Protein AF-A0A2P0QMH9-F1 (afdb_monomer_lite)

Structure (mmCIF, N/CA/C/O backbone):
data_AF-A0A2P0QMH9-F1
#
_entry.id   AF-A0A2P0QMH9-F1
#
loop_
_atom_site.group_PDB
_atom_site.id
_atom_site.type_symbol
_atom_site.label_atom_id
_atom_site.label_alt_id
_atom_site.label_comp_id
_atom_site.label_asym_id
_atom_site.label_entity_id
_atom_site.label_seq_id
_atom_site.pdbx_PDB_ins_code
_atom_site.Cartn_x
_atom_site.Cartn_y
_atom_site.Cartn_z
_atom_site.occupancy
_atom_site.B_iso_or_equiv
_atom_site.auth_seq_id
_atom_site.auth_comp_id
_atom_site.auth_asym_id
_atom_site.auth_atom_id
_atom_site.pdbx_PDB_model_num
ATOM 1 N N . THR A 1 1 ? -2.442 -21.130 4.385 1.00 97.50 1 THR A N 1
ATOM 2 C CA . THR A 1 1 ? -3.253 -19.951 4.052 1.00 97.50 1 THR A CA 1
ATOM 3 C C . THR A 1 1 ? -2.384 -18.935 3.351 1.00 97.50 1 THR A C 1
ATOM 5 O O . THR A 1 1 ? -1.278 -18.713 3.834 1.00 97.50 1 THR A O 1
ATOM 8 N N . ALA A 1 2 ? -2.848 -18.347 2.251 1.00 98.50 2 ALA A N 1
ATOM 9 C CA . ALA A 1 2 ? -2.191 -17.240 1.549 1.00 98.50 2 ALA A CA 1
ATOM 10 C C . ALA A 1 2 ? -3.234 -16.186 1.140 1.00 98.50 2 ALA A C 1
ATOM 12 O O . ALA A 1 2 ? -4.419 -16.495 1.088 1.00 98.50 2 ALA A O 1
ATOM 13 N N . MET A 1 3 ? -2.817 -14.942 0.894 1.00 98.75 3 MET A N 1
ATOM 14 C CA . MET A 1 3 ? -3.734 -13.866 0.501 1.00 98.75 3 MET A CA 1
ATOM 15 C C . MET A 1 3 ? -3.255 -13.214 -0.797 1.00 98.75 3 MET A C 1
ATOM 17 O O . MET A 1 3 ? -2.139 -12.700 -0.835 1.00 98.75 3 MET A O 1
ATOM 21 N N . GLU A 1 4 ? -4.112 -13.190 -1.816 1.00 98.69 4 GLU A N 1
ATOM 22 C CA . GLU A 1 4 ? -3.919 -12.413 -3.040 1.00 98.69 4 GLU A CA 1
ATOM 23 C C . GLU A 1 4 ? -4.000 -10.917 -2.706 1.00 98.69 4 GLU A C 1
ATOM 25 O O . GLU A 1 4 ? -5.004 -10.416 -2.181 1.00 98.69 4 GLU A O 1
ATOM 30 N N . ALA A 1 5 ? -2.906 -10.202 -2.957 1.00 98.44 5 ALA A N 1
ATOM 31 C CA . ALA A 1 5 ? -2.647 -8.899 -2.365 1.00 98.44 5 ALA A CA 1
ATOM 32 C C . ALA A 1 5 ? -3.192 -7.710 -3.171 1.00 98.44 5 ALA A C 1
ATOM 34 O O . ALA A 1 5 ? -3.180 -6.599 -2.628 1.00 98.44 5 ALA A O 1
ATOM 35 N N . ALA A 1 6 ? -3.633 -7.903 -4.420 1.00 98.56 6 ALA A N 1
ATOM 36 C CA . ALA A 1 6 ? -4.135 -6.847 -5.297 1.00 98.56 6 ALA A CA 1
ATOM 37 C C . ALA A 1 6 ? -5.122 -7.376 -6.358 1.00 98.56 6 ALA A C 1
ATOM 39 O O . ALA A 1 6 ? -4.789 -7.546 -7.526 1.00 98.56 6 ALA A O 1
ATOM 40 N N . MET A 1 7 ? -6.392 -7.531 -5.983 1.00 98.81 7 MET A N 1
ATOM 41 C CA . MET A 1 7 ? -7.465 -7.915 -6.905 1.00 98.81 7 MET A CA 1
ATOM 42 C C . MET A 1 7 ? -8.141 -6.678 -7.527 1.00 98.81 7 MET A C 1
ATOM 44 O O . MET A 1 7 ? -8.813 -5.921 -6.816 1.00 98.81 7 MET A O 1
ATOM 48 N N . PRO A 1 8 ? -8.076 -6.463 -8.853 1.00 98.69 8 PRO A N 1
ATOM 49 C CA . PRO A 1 8 ? -8.895 -5.449 -9.506 1.00 98.69 8 PRO A CA 1
ATOM 50 C C . PRO A 1 8 ? -10.379 -5.844 -9.406 1.00 98.69 8 PRO A C 1
ATOM 52 O O . PRO A 1 8 ? -10.740 -6.945 -9.833 1.00 98.69 8 PRO A O 1
ATOM 55 N N . PRO A 1 9 ? -11.283 -4.984 -8.895 1.00 98.56 9 PRO A N 1
ATOM 56 C CA . PRO A 1 9 ? -12.669 -5.381 -8.636 1.00 98.56 9 PRO A CA 1
ATOM 57 C C . PRO A 1 9 ? -13.413 -5.968 -9.847 1.00 98.56 9 PRO A C 1
ATOM 59 O O . PRO A 1 9 ? -14.133 -6.962 -9.713 1.00 98.56 9 PRO A O 1
ATOM 62 N N . LEU A 1 10 ? -13.203 -5.400 -11.041 1.00 98.56 10 LEU A N 1
ATOM 63 C CA . LEU A 1 10 ? -13.821 -5.874 -12.286 1.00 98.56 10 LEU A CA 1
ATOM 64 C C . LEU A 1 10 ? -13.319 -7.266 -12.710 1.00 98.56 10 LEU A C 1
ATOM 66 O O . LEU A 1 10 ? -14.085 -8.055 -13.265 1.00 98.56 10 LEU A O 1
ATOM 70 N N . PHE A 1 11 ? -12.059 -7.584 -12.404 1.00 98.44 11 PHE A N 1
ATOM 71 C CA . PHE A 1 11 ? -11.421 -8.867 -12.709 1.00 98.44 11 PHE A CA 1
ATOM 72 C C . PHE A 1 11 ? -11.516 -9.875 -11.557 1.00 98.44 11 PHE A C 1
ATOM 74 O O . PHE A 1 11 ? -10.899 -10.932 -11.617 1.00 98.44 11 PHE A O 1
ATOM 81 N N . SER A 1 12 ? -12.343 -9.614 -10.540 1.00 98.69 12 SER A N 1
ATOM 82 C CA . SER A 1 12 ? -12.517 -10.529 -9.402 1.00 98.69 12 SER A CA 1
ATOM 83 C C . SER A 1 12 ? -12.896 -11.956 -9.809 1.00 98.69 12 SER A C 1
ATOM 85 O O . SER A 1 12 ? -12.419 -12.904 -9.198 1.00 98.69 12 SER A O 1
ATOM 87 N N . ARG A 1 13 ? -13.696 -12.140 -10.869 1.00 98.69 13 ARG A N 1
ATOM 88 C CA . ARG A 1 13 ? -14.008 -13.484 -11.393 1.00 98.69 13 ARG A CA 1
ATOM 89 C C . ARG A 1 13 ? -12.755 -14.263 -11.791 1.00 98.69 13 ARG A C 1
ATOM 91 O O . ARG A 1 13 ? -12.674 -15.428 -11.442 1.00 98.69 13 ARG A O 1
ATOM 98 N N . HIS A 1 14 ? -11.806 -13.607 -12.457 1.00 98.88 14 HIS A N 1
ATOM 99 C CA . HIS A 1 14 ? -10.558 -14.234 -12.883 1.00 98.88 14 HIS A CA 1
ATOM 100 C C . HIS A 1 14 ? -9.736 -14.688 -11.670 1.00 98.88 14 HIS A C 1
ATOM 102 O O . HIS A 1 14 ? -9.335 -15.842 -11.603 1.00 98.88 14 HIS A O 1
ATOM 108 N N . VAL A 1 15 ? -9.599 -13.823 -10.658 1.00 98.69 15 VAL A N 1
ATOM 109 C CA . VAL A 1 15 ? -8.898 -14.168 -9.409 1.00 98.69 15 VAL A CA 1
ATOM 110 C C . VAL A 1 15 ? -9.536 -15.381 -8.723 1.00 98.69 15 VAL A C 1
ATOM 112 O O . VAL A 1 15 ? -8.832 -16.285 -8.292 1.00 98.69 15 VAL A O 1
ATOM 115 N N . HIS A 1 16 ? -10.870 -15.454 -8.659 1.00 98.81 16 HIS A N 1
ATOM 116 C CA . HIS A 1 16 ? -11.551 -16.618 -8.072 1.00 98.81 16 HIS A CA 1
ATOM 117 C C . HIS A 1 16 ? -11.463 -17.886 -8.932 1.00 98.81 16 HIS A C 1
ATOM 119 O O . HIS A 1 16 ? -11.527 -18.983 -8.382 1.00 98.81 16 HIS A O 1
ATOM 125 N N . GLU A 1 17 ? -11.337 -17.763 -10.255 1.00 98.81 17 GLU A N 1
ATOM 126 C CA . GLU A 1 17 ? -11.064 -18.902 -11.140 1.00 98.81 17 GLU A CA 1
ATOM 127 C C . GLU A 1 17 ? -9.657 -19.468 -10.891 1.00 98.81 17 GLU A C 1
ATOM 129 O O . GLU A 1 17 ? -9.529 -20.682 -10.763 1.00 98.81 17 GLU A O 1
ATOM 134 N N . GLU A 1 18 ? -8.638 -18.621 -10.707 1.00 98.81 18 GLU A N 1
ATOM 135 C CA . GLU A 1 18 ? -7.284 -19.074 -10.347 1.00 98.81 18 GLU A CA 1
ATOM 136 C C . GLU A 1 18 ? -7.206 -19.650 -8.922 1.00 98.81 18 GLU A C 1
ATOM 138 O O . GLU A 1 18 ? -6.617 -20.713 -8.725 1.00 98.81 18 GLU A O 1
ATOM 143 N N . ILE A 1 19 ? -7.863 -19.023 -7.934 1.00 98.31 19 ILE A N 1
ATOM 144 C CA . ILE A 1 19 ? -7.962 -19.560 -6.560 1.00 98.31 19 ILE A CA 1
ATOM 145 C C . ILE A 1 19 ? -8.622 -20.944 -6.570 1.00 98.31 19 ILE A C 1
ATOM 147 O O . ILE A 1 19 ? -8.195 -21.855 -5.868 1.00 98.31 19 ILE A O 1
ATOM 151 N N . ARG A 1 20 ? -9.665 -21.146 -7.386 1.00 98.25 20 ARG A N 1
ATOM 152 C CA . ARG A 1 20 ? -10.336 -22.452 -7.493 1.00 98.25 20 ARG A CA 1
ATOM 153 C C . ARG A 1 20 ? -9.376 -23.561 -7.937 1.00 98.25 20 ARG A C 1
ATOM 155 O O . ARG A 1 20 ? -9.527 -24.696 -7.480 1.00 98.25 20 ARG A O 1
ATOM 162 N N . ASP A 1 21 ? -8.442 -23.236 -8.825 1.00 98.62 21 ASP A N 1
ATOM 163 C CA . ASP A 1 21 ? -7.473 -24.178 -9.385 1.00 98.62 21 ASP A CA 1
ATOM 164 C C . ASP A 1 21 ? -6.139 -24.199 -8.608 1.00 98.62 21 ASP A C 1
ATOM 166 O O . ASP A 1 21 ? -5.229 -24.953 -8.962 1.00 98.62 21 ASP A O 1
ATOM 170 N N . THR A 1 22 ? -6.037 -23.447 -7.505 1.00 98.50 22 THR A N 1
ATOM 171 C CA . THR A 1 22 ? -4.887 -23.439 -6.592 1.00 98.50 22 THR A CA 1
ATOM 172 C C . THR A 1 22 ? -5.135 -24.415 -5.432 1.00 98.50 22 THR A C 1
ATOM 174 O O . THR A 1 22 ? -5.991 -24.196 -4.578 1.00 98.50 22 THR A O 1
ATOM 177 N N . PRO A 1 23 ? -4.447 -25.571 -5.388 1.00 98.06 23 PRO A N 1
ATOM 178 C CA . PRO A 1 23 ? -4.791 -26.622 -4.439 1.00 98.06 23 PRO A CA 1
ATOM 179 C C . PRO A 1 23 ? -4.245 -26.351 -3.025 1.00 98.06 23 PRO A C 1
ATOM 181 O O . PRO A 1 23 ? -3.274 -25.624 -2.828 1.00 98.06 23 PRO A O 1
ATOM 184 N N . ILE A 1 24 ? -4.789 -27.087 -2.046 1.00 98.56 24 ILE A N 1
ATOM 185 C CA . ILE A 1 24 ? -4.301 -27.248 -0.657 1.00 98.56 24 ILE A CA 1
ATOM 186 C C . ILE A 1 24 ? -4.545 -26.051 0.271 1.00 98.56 24 ILE A C 1
ATOM 188 O O . ILE A 1 24 ? -4.973 -26.262 1.406 1.00 98.56 24 ILE A O 1
ATOM 192 N N . ILE A 1 25 ? -4.210 -24.833 -0.140 1.00 98.56 25 ILE A N 1
ATOM 193 C CA . ILE A 1 25 ? -4.192 -23.677 0.762 1.00 98.56 25 ILE A CA 1
ATOM 194 C C . ILE A 1 25 ? -5.566 -23.009 0.891 1.00 98.56 25 ILE A C 1
ATOM 196 O O . ILE A 1 25 ? -6.308 -22.896 -0.071 1.00 98.56 25 ILE A O 1
ATOM 200 N N . ASP A 1 26 ? -5.889 -22.514 2.090 1.00 98.56 26 ASP A N 1
ATOM 201 C CA . ASP A 1 26 ? -6.971 -21.534 2.240 1.00 98.56 26 ASP A CA 1
ATOM 202 C C . ASP A 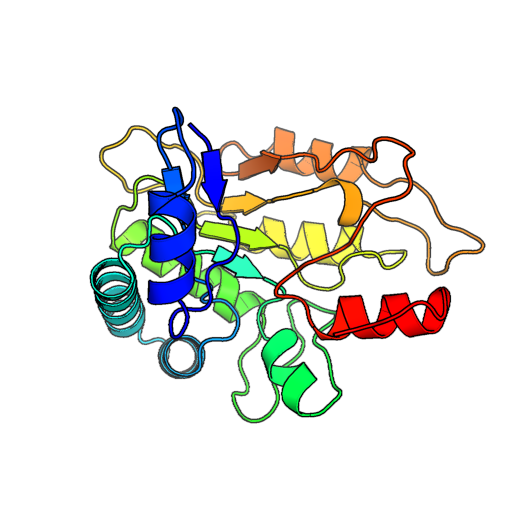1 26 ? -6.525 -20.179 1.679 1.00 98.56 26 ASP A C 1
ATOM 204 O O . ASP A 1 26 ? -5.414 -19.722 1.975 1.00 98.56 26 ASP A O 1
ATOM 208 N N . GLU A 1 27 ? -7.400 -19.511 0.934 1.00 98.06 27 GLU A N 1
ATOM 209 C CA . GLU A 1 27 ? -7.074 -18.280 0.215 1.00 98.06 27 GLU A CA 1
ATOM 210 C C . GLU A 1 27 ? -8.114 -17.177 0.419 1.00 98.06 27 GLU A C 1
ATOM 212 O O . GLU A 1 27 ? -9.280 -17.416 0.741 1.00 98.06 27 GLU A O 1
ATOM 217 N N . GLY A 1 28 ? -7.686 -15.936 0.210 1.00 97.94 28 GLY A N 1
ATOM 218 C CA . GLY A 1 28 ? -8.563 -14.777 0.096 1.00 97.94 28 GLY A CA 1
ATOM 219 C C . GLY A 1 28 ? -7.902 -13.695 -0.747 1.00 97.94 28 GLY A C 1
ATOM 220 O O . GLY A 1 28 ? -6.702 -13.748 -0.981 1.00 97.94 28 GLY A O 1
ATOM 221 N N . ALA A 1 29 ? -8.670 -12.704 -1.195 1.00 98.75 29 ALA A N 1
ATOM 222 C CA . ALA A 1 29 ? -8.171 -11.661 -2.088 1.00 98.75 29 ALA A CA 1
ATOM 223 C C . ALA A 1 29 ? -8.487 -10.259 -1.561 1.00 98.75 29 ALA A C 1
ATOM 225 O O . ALA A 1 29 ? -9.537 -10.036 -0.945 1.00 98.75 29 ALA A O 1
ATOM 226 N N . PHE A 1 30 ? -7.597 -9.299 -1.809 1.00 98.88 30 PHE A N 1
ATOM 227 C CA . PHE A 1 30 ? -7.767 -7.908 -1.394 1.00 98.88 30 PHE A CA 1
ATOM 228 C C . PHE A 1 30 ? -8.140 -7.018 -2.584 1.00 98.88 30 PHE A C 1
ATOM 230 O O . PHE A 1 30 ? -7.272 -6.702 -3.401 1.00 98.88 30 PHE A O 1
ATOM 237 N N . PRO A 1 31 ? -9.407 -6.574 -2.705 1.00 98.88 31 PRO A N 1
ATOM 238 C CA . PRO A 1 31 ? -9.772 -5.590 -3.709 1.00 98.88 31 PRO A CA 1
ATOM 239 C C . PRO A 1 31 ? -9.006 -4.281 -3.511 1.00 98.88 31 PRO A C 1
ATOM 241 O O . PRO A 1 31 ? -8.827 -3.827 -2.377 1.00 98.88 31 PRO A O 1
ATOM 244 N N . VAL A 1 32 ? -8.595 -3.656 -4.612 1.00 98.81 32 VAL A N 1
ATOM 245 C CA . VAL A 1 32 ? -7.908 -2.356 -4.586 1.00 98.81 32 VAL A CA 1
ATOM 246 C C . VAL A 1 32 ? -8.900 -1.184 -4.555 1.00 98.81 32 VAL A C 1
ATOM 248 O O . VAL A 1 32 ? -9.838 -1.122 -5.350 1.00 98.81 32 VAL A O 1
ATOM 251 N N . PHE A 1 33 ? -8.680 -0.237 -3.637 1.00 98.88 33 PHE A N 1
ATOM 252 C CA . PHE A 1 33 ? -9.546 0.929 -3.393 1.00 98.88 33 PHE A CA 1
ATOM 253 C C . PHE A 1 33 ? -8.846 2.281 -3.584 1.00 98.88 33 PHE A C 1
ATOM 255 O O . PHE A 1 33 ? -9.524 3.278 -3.810 1.00 98.88 33 PHE A O 1
ATOM 262 N N . GLY A 1 34 ? -7.510 2.328 -3.517 1.00 98.44 34 GLY A N 1
ATOM 263 C CA . GLY A 1 34 ? -6.730 3.578 -3.458 1.00 98.44 34 GLY A CA 1
ATOM 264 C C . GLY A 1 34 ? -6.845 4.516 -4.665 1.00 98.44 34 GLY A C 1
ATOM 265 O O . GLY A 1 34 ? -6.473 5.678 -4.562 1.00 98.44 34 GLY A O 1
ATOM 266 N N . ASN A 1 35 ? -7.367 4.019 -5.787 1.00 98.81 35 ASN A N 1
ATOM 267 C CA . ASN A 1 35 ? -7.583 4.771 -7.027 1.00 98.81 35 ASN A CA 1
ATOM 268 C C . ASN A 1 35 ? -9.016 4.575 -7.555 1.00 98.81 35 ASN A C 1
ATOM 270 O O . ASN A 1 35 ? -9.297 4.738 -8.737 1.00 98.81 35 ASN A O 1
ATOM 274 N N . ASN A 1 36 ? -9.944 4.149 -6.692 1.00 98.81 36 ASN A N 1
ATOM 275 C CA . ASN A 1 36 ? -11.325 3.925 -7.093 1.00 98.81 36 ASN A CA 1
ATOM 276 C C . ASN A 1 36 ? -12.091 5.256 -7.171 1.00 98.81 36 ASN A C 1
ATOM 278 O O . ASN A 1 36 ? -12.123 6.009 -6.201 1.00 98.81 36 ASN A O 1
ATOM 282 N N . TRP A 1 37 ? -12.755 5.511 -8.300 1.00 98.81 37 TRP A N 1
ATOM 283 C CA . TRP A 1 37 ? -13.448 6.779 -8.553 1.00 98.81 37 TRP A CA 1
ATOM 284 C C . TRP A 1 37 ? -14.537 7.094 -7.521 1.00 98.81 37 TRP A C 1
ATOM 286 O O . TRP A 1 37 ? -14.570 8.205 -7.002 1.00 98.81 37 TRP A O 1
ATOM 296 N N . PHE A 1 38 ? -15.369 6.113 -7.147 1.00 98.81 38 PHE A N 1
ATOM 297 C CA . PHE A 1 38 ? -16.416 6.316 -6.137 1.00 98.81 38 PHE A CA 1
ATOM 298 C C . PHE A 1 38 ? -15.821 6.672 -4.773 1.00 98.81 38 PHE A C 1
ATOM 300 O O . PHE A 1 38 ? -16.312 7.571 -4.098 1.00 98.81 38 PHE A O 1
ATOM 307 N N . VAL A 1 39 ? -14.740 5.993 -4.375 1.00 98.81 39 VAL A N 1
ATOM 308 C CA . VAL A 1 39 ? -14.023 6.303 -3.129 1.00 98.81 39 VAL A CA 1
ATOM 309 C C . VAL A 1 39 ? -13.487 7.732 -3.158 1.00 98.81 39 VAL A C 1
ATOM 311 O O . VAL A 1 39 ? -13.717 8.474 -2.209 1.00 98.81 39 VAL A O 1
ATOM 314 N N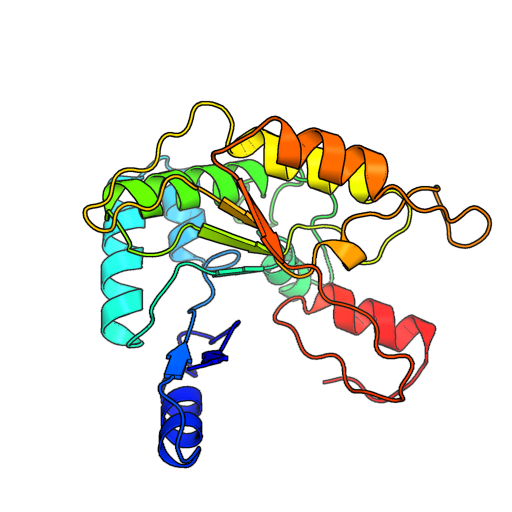 . MET A 1 40 ? -12.799 8.131 -4.231 1.00 98.81 40 MET A N 1
ATOM 315 C CA . MET A 1 40 ? -12.224 9.476 -4.336 1.00 98.81 40 MET A CA 1
ATOM 316 C C . MET A 1 40 ? -13.302 10.565 -4.297 1.00 98.81 40 MET A C 1
ATOM 318 O O . MET A 1 40 ? -13.150 11.534 -3.555 1.00 98.81 40 MET A O 1
ATOM 322 N N . GLU A 1 41 ? -14.414 10.393 -5.017 1.00 98.75 41 GLU A N 1
ATOM 323 C CA . GLU A 1 41 ? -15.521 11.358 -5.002 1.00 98.75 41 GLU A CA 1
ATOM 324 C C . GLU A 1 41 ? -16.198 11.459 -3.627 1.00 98.75 41 GLU A C 1
ATOM 326 O O . GLU A 1 41 ? -16.383 12.565 -3.112 1.00 98.75 41 GLU A O 1
ATOM 331 N N . TYR A 1 42 ? -16.528 10.328 -2.991 1.00 98.81 42 TYR A N 1
ATOM 332 C CA . TYR A 1 42 ? -17.152 10.344 -1.666 1.00 98.81 42 TYR A CA 1
ATOM 333 C C . TYR A 1 42 ? -16.233 10.950 -0.604 1.00 98.81 42 TYR A C 1
ATOM 335 O O . TYR A 1 42 ? -16.679 11.768 0.204 1.00 98.81 42 TYR A O 1
ATOM 343 N N . LEU A 1 43 ? -14.943 10.604 -0.615 1.00 98.75 43 LEU A N 1
ATOM 344 C CA . LEU A 1 43 ? -13.987 11.142 0.350 1.00 98.75 43 LEU A CA 1
ATOM 345 C C . LEU A 1 43 ? -13.747 12.641 0.157 1.00 98.75 43 LEU A C 1
ATOM 347 O O . LEU A 1 43 ? -13.703 13.367 1.153 1.00 98.75 43 LEU A O 1
ATOM 351 N N . LYS A 1 44 ? -13.694 13.130 -1.088 1.00 98.31 44 LYS A N 1
ATOM 352 C CA . LYS A 1 44 ? -13.584 14.568 -1.382 1.00 98.31 44 LYS A CA 1
ATOM 353 C C . LYS A 1 44 ? -14.746 15.351 -0.770 1.00 98.31 44 LYS A C 1
ATOM 355 O O . LYS A 1 44 ? -14.553 16.408 -0.170 1.00 98.31 44 LYS A O 1
ATOM 360 N N . ASN A 1 45 ? -15.952 14.794 -0.864 1.00 98.31 45 ASN A N 1
ATOM 361 C CA . ASN A 1 45 ? -17.169 15.382 -0.306 1.00 98.31 45 ASN A CA 1
ATOM 362 C C . ASN A 1 45 ? -17.344 15.119 1.203 1.00 98.31 45 ASN A C 1
ATOM 364 O O . ASN A 1 45 ? -18.344 15.534 1.786 1.00 98.31 45 ASN A O 1
ATOM 368 N N . ARG A 1 46 ? -16.362 14.479 1.859 1.00 97.88 46 ARG A N 1
ATOM 369 C CA . ARG A 1 46 ? -16.381 14.100 3.286 1.00 97.88 46 ARG A CA 1
ATOM 370 C C . ARG A 1 46 ? -17.531 13.154 3.650 1.00 97.88 46 ARG A C 1
ATOM 372 O O . ARG A 1 46 ? -18.018 13.149 4.780 1.00 97.88 46 ARG A O 1
ATOM 379 N N . GLU A 1 47 ? -17.948 12.319 2.704 1.00 98.44 47 GLU A N 1
ATOM 380 C CA . GLU A 1 47 ? -19.054 11.374 2.848 1.00 98.44 47 GLU A CA 1
ATOM 381 C C . GLU A 1 47 ? -18.552 10.004 3.326 1.00 98.44 47 GLU A C 1
ATOM 383 O O . GLU A 1 47 ? -18.532 9.008 2.593 1.00 98.44 47 GLU A O 1
ATOM 388 N N . ILE A 1 48 ? -18.118 9.941 4.588 1.00 98.44 48 ILE A N 1
ATOM 389 C CA . ILE A 1 48 ? -17.495 8.728 5.132 1.00 98.44 48 ILE A CA 1
ATOM 390 C C . ILE A 1 48 ? -18.452 7.529 5.197 1.00 98.44 48 ILE A C 1
ATOM 392 O O . ILE A 1 48 ? -18.048 6.397 4.935 1.00 98.44 48 ILE A O 1
ATOM 396 N N . GLU A 1 49 ? -19.736 7.762 5.482 1.00 98.50 49 GLU A N 1
ATOM 397 C CA . GLU A 1 49 ? -20.744 6.696 5.533 1.00 98.50 49 GLU A CA 1
ATOM 398 C C . GLU A 1 49 ? -21.014 6.108 4.143 1.00 98.50 49 GLU A C 1
ATOM 400 O O . GLU A 1 49 ? -21.100 4.887 4.002 1.00 98.50 49 GLU A O 1
ATOM 405 N N . ASN A 1 50 ? -21.052 6.951 3.104 1.00 98.75 50 ASN A N 1
ATOM 406 C CA . ASN A 1 50 ? -21.183 6.503 1.714 1.00 98.75 50 ASN A CA 1
ATOM 407 C C . ASN A 1 50 ? -19.940 5.728 1.269 1.00 98.75 50 ASN A C 1
ATOM 409 O O . ASN A 1 50 ? -20.060 4.670 0.650 1.00 98.75 50 ASN A O 1
ATOM 413 N N . THR A 1 51 ? -18.750 6.189 1.666 1.00 98.88 51 THR A N 1
ATOM 414 C CA . THR A 1 51 ? -17.492 5.470 1.421 1.00 98.88 51 THR A CA 1
ATOM 415 C C . THR A 1 51 ? -17.514 4.083 2.068 1.00 98.88 51 THR A C 1
ATOM 417 O O . THR A 1 51 ? -17.208 3.086 1.410 1.00 98.88 51 THR A O 1
ATOM 420 N N . ALA A 1 52 ? -17.925 3.985 3.336 1.00 98.88 52 ALA A N 1
ATOM 421 C CA . ALA A 1 52 ? -18.042 2.716 4.051 1.00 98.88 52 ALA A CA 1
ATOM 422 C C . ALA A 1 52 ? -19.097 1.793 3.414 1.00 98.88 52 ALA A C 1
ATOM 424 O O . ALA A 1 52 ? -18.832 0.608 3.203 1.00 98.88 52 ALA A O 1
ATOM 425 N N . ALA A 1 53 ? -20.265 2.323 3.044 1.00 98.88 53 ALA A N 1
ATOM 426 C CA . ALA A 1 53 ? -21.312 1.562 2.366 1.00 98.88 53 ALA A CA 1
ATOM 427 C C . ALA A 1 53 ? -20.834 1.005 1.014 1.00 98.88 53 ALA A C 1
ATOM 429 O O . ALA A 1 53 ? -21.039 -0.179 0.725 1.00 98.88 53 ALA A O 1
ATOM 430 N N . TYR A 1 54 ? -20.137 1.822 0.219 1.00 98.94 54 TYR A N 1
ATOM 431 C CA . TYR A 1 54 ? -19.535 1.397 -1.042 1.00 98.94 54 TYR A CA 1
ATOM 432 C C . TYR A 1 54 ? -18.471 0.312 -0.828 1.00 98.94 54 TYR A C 1
ATOM 434 O O . TYR A 1 54 ? -18.508 -0.721 -1.497 1.00 98.94 54 TYR A O 1
ATOM 442 N N . CYS A 1 55 ? -17.574 0.484 0.151 1.00 98.88 55 CYS A N 1
ATOM 443 C CA . CYS A 1 55 ? -16.570 -0.526 0.491 1.00 98.88 55 CYS A CA 1
ATOM 444 C C . CYS A 1 55 ? -17.217 -1.859 0.894 1.00 98.88 55 CYS A C 1
ATOM 446 O O . CYS A 1 55 ? -16.818 -2.914 0.402 1.00 98.88 55 CYS A O 1
ATOM 448 N N . ALA A 1 56 ? -18.260 -1.825 1.729 1.00 98.88 56 ALA A N 1
ATOM 449 C CA . ALA A 1 56 ? -18.995 -3.020 2.140 1.00 98.88 56 ALA A CA 1
ATOM 450 C C . ALA A 1 56 ? -19.665 -3.735 0.956 1.00 98.88 56 ALA A C 1
ATOM 452 O O . ALA A 1 56 ? -19.625 -4.969 0.867 1.00 98.88 56 ALA A O 1
ATOM 453 N N . TRP A 1 57 ? -20.268 -2.976 0.037 1.00 98.94 57 TRP A N 1
ATOM 454 C CA . TRP A 1 57 ? -20.831 -3.528 -1.192 1.00 98.94 57 TRP A CA 1
ATOM 455 C C . TRP A 1 57 ? -19.747 -4.155 -2.069 1.00 98.94 57 TRP A C 1
ATOM 457 O O . TRP A 1 57 ? -19.907 -5.305 -2.482 1.00 98.94 57 TRP A O 1
ATOM 467 N N . LEU A 1 58 ? -18.633 -3.456 -2.307 1.00 98.88 58 LEU A N 1
ATOM 468 C CA . LEU A 1 58 ? -17.580 -3.929 -3.203 1.00 98.88 58 LEU A CA 1
ATOM 469 C C . LEU A 1 58 ? -16.897 -5.186 -2.658 1.00 98.88 58 LEU A C 1
ATOM 471 O O . LEU A 1 58 ? -16.709 -6.144 -3.407 1.00 98.88 58 LEU A O 1
ATOM 475 N N . LEU A 1 59 ? -16.611 -5.235 -1.352 1.00 98.94 59 LEU A N 1
ATOM 476 C CA . LEU A 1 59 ? -16.101 -6.435 -0.678 1.00 98.94 59 LEU A CA 1
ATOM 477 C C . LEU A 1 59 ? -17.055 -7.622 -0.877 1.00 98.94 59 LEU A C 1
ATOM 479 O O . LEU A 1 59 ? -16.635 -8.701 -1.288 1.00 98.94 59 LEU A O 1
ATOM 483 N N . ARG A 1 60 ? -18.366 -7.426 -0.679 1.00 98.88 60 ARG A N 1
ATOM 484 C CA . ARG A 1 60 ? -19.370 -8.485 -0.887 1.00 98.88 60 ARG A CA 1
ATOM 485 C C . ARG A 1 60 ? -19.478 -8.917 -2.350 1.00 98.88 60 ARG A C 1
ATOM 487 O O . ARG A 1 60 ? -19.595 -10.118 -2.626 1.00 98.88 60 ARG A O 1
ATOM 494 N N . ALA A 1 61 ? -19.496 -7.960 -3.274 1.00 98.81 61 ALA A N 1
ATOM 495 C CA . ALA A 1 61 ? -19.657 -8.200 -4.703 1.00 98.81 61 ALA A CA 1
ATOM 496 C C . ALA A 1 61 ? -18.475 -9.006 -5.254 1.00 98.81 61 ALA A C 1
ATOM 498 O O . ALA A 1 61 ? -18.681 -10.035 -5.894 1.00 98.81 61 ALA A O 1
ATOM 499 N N . THR A 1 62 ? -17.258 -8.598 -4.896 1.00 98.81 62 THR A N 1
ATOM 500 C CA . THR A 1 62 ? -15.999 -9.215 -5.338 1.00 98.81 62 THR A CA 1
ATOM 501 C C . THR A 1 62 ? -15.555 -10.409 -4.491 1.00 98.81 62 THR A C 1
ATOM 503 O O . THR A 1 62 ? -14.571 -11.051 -4.835 1.00 98.81 62 THR A O 1
ATOM 506 N N . LYS A 1 63 ? -16.256 -10.713 -3.386 1.00 98.75 63 LYS A N 1
ATOM 507 C CA . LYS A 1 63 ? -15.825 -11.684 -2.356 1.00 98.75 63 LYS A CA 1
ATOM 508 C C . LYS A 1 63 ? -14.424 -11.373 -1.807 1.00 98.75 63 LYS A C 1
ATOM 510 O O . LYS A 1 63 ? -13.638 -12.274 -1.538 1.00 98.75 63 LYS A O 1
ATOM 515 N N . GLY A 1 64 ? -14.126 -10.086 -1.659 1.00 98.69 64 GLY A N 1
ATOM 516 C CA . GLY A 1 64 ? -12.875 -9.587 -1.107 1.00 98.69 64 GLY A CA 1
ATOM 517 C C . GLY A 1 64 ? -12.825 -9.616 0.420 1.00 98.69 64 GLY A C 1
ATOM 518 O O . GLY A 1 64 ? -13.860 -9.631 1.090 1.00 98.69 64 GLY A O 1
ATOM 519 N N . PHE A 1 65 ? -11.608 -9.581 0.964 1.00 98.69 65 PHE A N 1
ATOM 520 C CA . PHE A 1 65 ? -11.351 -9.716 2.400 1.00 98.69 65 PHE A CA 1
ATOM 521 C C . PHE A 1 65 ? -10.935 -8.411 3.099 1.00 98.69 65 PHE A C 1
ATOM 523 O O . PHE A 1 65 ? -11.334 -8.178 4.239 1.00 98.69 65 PHE A O 1
ATOM 530 N N . ALA A 1 66 ? -10.148 -7.555 2.439 1.00 98.62 66 ALA A N 1
ATOM 531 C CA . ALA A 1 66 ? -9.586 -6.339 3.035 1.00 98.62 66 ALA A CA 1
ATOM 532 C C . ALA A 1 66 ? -9.585 -5.149 2.067 1.00 98.62 66 ALA A C 1
ATOM 534 O O . ALA A 1 66 ? -9.691 -5.323 0.855 1.00 98.62 66 ALA A O 1
ATOM 535 N N . ILE A 1 67 ? -9.426 -3.941 2.612 1.00 98.88 67 ILE A N 1
ATOM 536 C CA . ILE A 1 67 ? -9.237 -2.712 1.836 1.00 98.88 67 ILE A CA 1
ATOM 537 C C . ILE A 1 67 ? -7.746 -2.573 1.499 1.00 98.88 67 ILE A C 1
ATOM 539 O O . ILE A 1 67 ? -6.951 -2.198 2.366 1.00 98.88 67 ILE A O 1
ATOM 543 N N . LYS A 1 68 ? -7.363 -2.879 0.250 1.00 98.94 68 LYS A N 1
ATOM 544 C CA . LYS A 1 68 ? -6.003 -2.644 -0.262 1.00 98.94 68 LYS A CA 1
ATOM 545 C C . LYS A 1 68 ? -5.893 -1.262 -0.895 1.00 98.94 68 LYS A C 1
ATOM 547 O O . LYS A 1 68 ? -6.736 -0.852 -1.693 1.00 98.94 68 LYS A O 1
ATOM 552 N N . VAL A 1 69 ? -4.813 -0.563 -0.581 1.00 98.94 69 VAL A N 1
ATOM 553 C CA . VAL A 1 69 ? -4.493 0.767 -1.095 1.00 98.94 69 VAL A CA 1
ATOM 554 C C . VAL A 1 69 ? -3.099 0.699 -1.703 1.00 98.94 69 VAL A C 1
ATOM 556 O O . VAL A 1 69 ? -2.143 0.406 -0.997 1.00 98.94 69 VAL A O 1
ATOM 559 N N . VAL A 1 70 ? -2.993 0.916 -3.013 1.00 98.94 70 VAL A N 1
ATOM 560 C CA . VAL A 1 70 ? -1.725 0.913 -3.758 1.00 98.94 70 VAL A CA 1
ATOM 561 C C . VAL A 1 70 ? -1.575 2.260 -4.429 1.00 98.94 70 VAL A C 1
ATOM 563 O O . VAL A 1 70 ? -2.513 2.659 -5.115 1.00 98.94 70 VAL A O 1
ATOM 566 N N . ASN A 1 71 ? -0.447 2.937 -4.182 1.00 98.88 71 ASN A N 1
ATOM 567 C CA . ASN A 1 71 ? -0.112 4.258 -4.722 1.00 98.88 71 ASN A CA 1
ATOM 568 C C . ASN A 1 71 ? -1.356 5.173 -4.788 1.00 98.88 71 ASN A C 1
ATOM 570 O O . ASN A 1 71 ? -1.855 5.454 -5.884 1.00 98.88 71 ASN A O 1
ATOM 574 N N . PRO A 1 72 ? -1.956 5.523 -3.628 1.00 98.88 72 PRO A N 1
ATOM 575 C CA . PRO A 1 72 ? -3.256 6.187 -3.588 1.00 98.88 72 PRO A CA 1
ATOM 576 C C . PRO A 1 72 ? -3.223 7.464 -4.423 1.00 98.88 72 PRO A C 1
ATOM 578 O O . PRO A 1 72 ? -2.330 8.288 -4.247 1.00 98.88 72 PRO A O 1
ATOM 581 N N . GLY A 1 73 ? -4.156 7.590 -5.363 1.00 98.75 73 GLY A N 1
ATOM 582 C CA . GLY A 1 73 ? -4.206 8.681 -6.335 1.00 98.75 73 GLY A CA 1
ATOM 583 C C . GLY A 1 73 ? -3.188 8.623 -7.485 1.00 98.75 73 GLY A C 1
ATOM 584 O O . GLY A 1 73 ? -3.480 9.086 -8.587 1.00 98.75 73 GLY A O 1
ATOM 585 N N . GLY A 1 74 ? -2.009 8.036 -7.267 1.00 98.69 74 GLY A N 1
ATOM 586 C CA . GLY A 1 74 ? -0.935 7.995 -8.259 1.00 98.69 74 GLY A CA 1
ATOM 587 C C . GLY A 1 74 ? -1.233 7.079 -9.448 1.00 98.69 74 GLY A C 1
ATOM 588 O O . GLY A 1 74 ? -0.934 7.446 -10.583 1.00 98.69 74 GLY A O 1
ATOM 589 N N . THR A 1 75 ? -1.893 5.936 -9.232 1.00 98.56 75 THR A N 1
ATOM 590 C CA . THR A 1 75 ? -2.302 5.059 -10.347 1.00 98.56 75 THR A CA 1
ATOM 591 C C . THR A 1 75 ? -3.430 5.682 -11.178 1.00 98.56 75 THR A C 1
ATOM 593 O O . THR A 1 75 ? -3.472 5.473 -12.386 1.00 98.56 75 THR A O 1
ATOM 596 N N . GLU A 1 76 ? -4.326 6.476 -10.583 1.00 98.62 76 GLU A N 1
ATOM 597 C CA . GLU A 1 76 ? -5.297 7.256 -11.367 1.00 98.62 76 GLU A CA 1
ATOM 598 C C . GLU A 1 76 ? -4.590 8.342 -12.187 1.00 98.62 76 GLU A C 1
ATOM 600 O O . GLU A 1 76 ? -4.846 8.486 -13.381 1.00 98.62 76 GLU A O 1
ATOM 605 N N . ALA A 1 77 ? -3.648 9.074 -11.582 1.00 98.62 77 ALA A N 1
ATOM 606 C CA . ALA A 1 77 ? -2.840 10.058 -12.302 1.00 98.62 77 ALA A CA 1
ATOM 607 C C . ALA A 1 77 ? -2.085 9.423 -13.491 1.00 98.62 77 ALA A C 1
ATOM 609 O O . ALA A 1 77 ? -1.937 10.047 -14.547 1.00 98.62 77 ALA A O 1
ATOM 610 N N . TRP A 1 78 ? -1.676 8.160 -13.357 1.00 98.56 78 TRP A N 1
ATOM 611 C CA . TRP A 1 78 ? -0.994 7.405 -14.405 1.00 98.56 78 TRP A CA 1
ATOM 612 C C . TRP A 1 78 ? -1.836 7.156 -15.659 1.00 98.56 78 TRP A C 1
ATOM 614 O O . TRP A 1 78 ? -1.269 7.067 -16.748 1.00 98.56 78 TRP A O 1
ATOM 624 N N . ALA A 1 79 ? -3.171 7.166 -15.569 1.00 96.31 79 ALA A N 1
ATOM 625 C CA . ALA A 1 79 ? -4.034 7.125 -16.757 1.00 96.31 79 ALA A CA 1
ATOM 626 C C . ALA A 1 79 ? -3.752 8.284 -17.740 1.00 96.31 79 ALA A C 1
ATOM 628 O O . ALA A 1 79 ? -4.094 8.203 -18.920 1.00 96.31 79 ALA A O 1
ATOM 629 N N . TRP A 1 80 ? -3.084 9.338 -17.260 1.00 97.56 80 TRP A N 1
ATOM 630 C CA . TRP A 1 80 ? -2.669 10.520 -18.013 1.00 97.56 80 TRP A CA 1
ATOM 631 C C . TRP A 1 80 ? -1.143 10.679 -18.102 1.00 97.56 80 TRP A C 1
ATOM 633 O O . TRP A 1 80 ? -0.658 11.756 -18.445 1.00 97.56 80 TRP A O 1
ATOM 643 N N . GLY A 1 81 ? -0.375 9.633 -17.778 1.00 96.44 81 GLY A N 1
ATOM 644 C CA . GLY A 1 81 ? 1.091 9.665 -17.768 1.00 96.44 81 GLY A CA 1
ATOM 645 C C . GLY A 1 81 ? 1.702 10.455 -16.603 1.00 96.44 81 GLY A C 1
ATOM 646 O O . GLY A 1 81 ? 2.858 10.865 -16.686 1.00 96.44 81 GLY A O 1
ATOM 647 N N . LEU A 1 82 ? 0.935 10.708 -15.536 1.00 97.56 82 LEU A N 1
ATOM 648 C CA . LEU A 1 82 ? 1.363 11.446 -14.341 1.00 97.56 82 LEU A CA 1
ATOM 649 C C . LEU A 1 82 ? 1.526 10.508 -13.131 1.00 97.56 82 LEU A C 1
ATOM 651 O O . LEU A 1 82 ? 1.290 9.307 -13.221 1.00 97.56 82 LEU A O 1
ATOM 655 N N . ASN A 1 83 ? 1.940 11.052 -11.984 1.00 98.19 83 ASN A N 1
ATOM 656 C CA . ASN A 1 83 ? 2.012 10.324 -10.715 1.00 98.19 83 ASN A CA 1
ATOM 657 C C . ASN A 1 83 ? 1.840 11.289 -9.524 1.00 98.19 83 ASN A C 1
ATOM 659 O O . ASN A 1 83 ? 2.053 12.492 -9.671 1.00 98.19 83 ASN A O 1
ATOM 663 N N . CYS A 1 84 ? 1.512 10.749 -8.349 1.00 98.19 84 CYS A N 1
ATOM 664 C CA . CYS A 1 84 ? 1.534 11.446 -7.060 1.00 98.19 84 CYS A CA 1
ATOM 665 C C . CYS A 1 84 ? 2.731 10.920 -6.252 1.00 98.19 84 CYS A C 1
ATOM 667 O O . CYS A 1 84 ? 2.741 9.760 -5.839 1.00 98.19 84 CYS A O 1
ATOM 669 N N . LEU A 1 85 ? 3.759 11.745 -6.047 1.00 96.81 85 LEU A N 1
ATOM 670 C CA . LEU A 1 85 ? 5.004 11.370 -5.355 1.00 96.81 85 LEU A CA 1
ATOM 671 C C . LEU A 1 85 ? 5.004 11.781 -3.873 1.00 96.81 85 LEU A C 1
ATOM 673 O O . LEU A 1 85 ? 5.791 11.274 -3.072 1.00 96.81 85 LEU A O 1
ATOM 677 N N . SER A 1 86 ? 4.109 12.685 -3.491 1.00 97.88 86 SER A N 1
ATOM 678 C CA . SER A 1 86 ? 3.882 13.119 -2.118 1.00 97.88 86 SER A CA 1
ATOM 679 C C . SER A 1 86 ? 2.465 12.789 -1.674 1.00 97.88 86 SER A C 1
ATOM 681 O O . SER A 1 86 ? 1.536 12.754 -2.479 1.00 97.88 86 SER A O 1
ATOM 683 N N . VAL A 1 87 ? 2.272 12.643 -0.361 1.00 98.50 87 VAL A N 1
ATOM 684 C CA . VAL A 1 87 ? 0.940 12.450 0.230 1.00 98.50 87 VAL A CA 1
ATOM 685 C C . VAL A 1 87 ? 0.006 13.651 0.026 1.00 98.50 87 VAL A C 1
ATOM 687 O O . VAL A 1 87 ? -1.193 13.531 0.254 1.00 98.50 87 VAL A O 1
ATOM 690 N N . ASN A 1 88 ? 0.546 14.798 -0.398 1.00 98.56 88 ASN A N 1
ATOM 691 C CA . ASN A 1 88 ? -0.188 16.049 -0.603 1.00 98.56 88 ASN A CA 1
ATOM 692 C C . ASN A 1 88 ? -0.410 16.400 -2.084 1.00 98.56 88 ASN A C 1
ATOM 694 O O . ASN A 1 88 ? -0.997 17.444 -2.365 1.00 98.56 88 ASN A O 1
ATOM 698 N N . ASP A 1 89 ? 0.070 15.583 -3.024 1.00 98.25 89 ASP A N 1
ATOM 699 C CA . ASP A 1 89 ? -0.106 15.873 -4.449 1.00 98.25 89 ASP A CA 1
ATOM 700 C C . ASP A 1 89 ? -1.581 15.687 -4.837 1.00 98.25 89 ASP A C 1
ATOM 702 O O . ASP A 1 89 ? -2.155 14.640 -4.535 1.00 98.25 89 ASP A O 1
ATOM 706 N N . PRO A 1 90 ? -2.228 16.661 -5.496 1.00 97.31 90 PRO A N 1
ATOM 707 C CA . PRO A 1 90 ? -3.621 16.514 -5.891 1.00 97.31 90 PRO A CA 1
ATOM 708 C C . PRO A 1 90 ? -3.747 15.507 -7.036 1.00 97.31 90 PRO A C 1
ATOM 710 O O . PRO A 1 90 ? -3.034 15.589 -8.040 1.00 97.31 90 PRO A O 1
ATOM 713 N N . VAL A 1 91 ? -4.702 14.588 -6.918 1.00 98.44 91 VAL A N 1
ATOM 714 C CA . VAL A 1 91 ? -5.062 13.689 -8.018 1.00 98.44 91 VAL A CA 1
ATOM 715 C C . VAL A 1 91 ? -5.729 14.507 -9.133 1.00 98.44 91 VAL A C 1
ATOM 717 O O . VAL A 1 91 ? -6.691 15.229 -8.845 1.00 98.44 91 VAL A O 1
ATOM 720 N N . PRO A 1 92 ? -5.273 14.418 -10.401 1.00 97.81 92 PRO A N 1
ATOM 721 C CA . PRO A 1 92 ? -5.884 15.143 -11.514 1.00 97.81 92 PRO A CA 1
ATOM 722 C C . PRO A 1 92 ? -7.395 14.908 -11.594 1.00 97.81 92 PRO A C 1
ATOM 724 O O . PRO A 1 92 ? -7.852 13.785 -11.400 1.00 97.81 92 PRO A O 1
ATOM 727 N N . TYR A 1 93 ? -8.163 15.963 -11.896 1.00 98.06 93 TYR A N 1
ATOM 728 C CA . TYR A 1 93 ? -9.637 15.995 -11.914 1.00 98.06 93 TYR A CA 1
ATOM 729 C C . TYR A 1 93 ? -10.316 15.754 -10.551 1.00 98.06 93 TYR A C 1
ATOM 731 O O . TYR A 1 93 ? -11.142 16.568 -10.132 1.00 98.06 93 TYR A O 1
ATOM 739 N N . PHE A 1 94 ? -9.957 14.685 -9.838 1.00 98.50 94 PHE A N 1
ATOM 740 C CA . PHE A 1 94 ? -10.552 14.336 -8.551 1.00 98.50 94 PHE A CA 1
ATOM 741 C C . PHE A 1 94 ? -10.247 15.375 -7.472 1.00 98.50 94 PHE A C 1
ATOM 743 O O . PHE A 1 94 ? -11.132 15.645 -6.666 1.00 98.50 94 PHE A O 1
ATOM 750 N N . ASP A 1 95 ? -9.080 16.031 -7.506 1.00 98.12 95 ASP A N 1
ATOM 751 C CA . ASP A 1 95 ? -8.710 17.130 -6.598 1.00 98.12 95 ASP A CA 1
ATOM 752 C C . ASP A 1 95 ? -8.932 16.741 -5.122 1.00 98.12 95 ASP A C 1
ATOM 754 O O . ASP A 1 95 ? -9.625 17.396 -4.347 1.00 98.12 95 ASP A O 1
ATOM 758 N N . ILE A 1 96 ? -8.380 15.574 -4.797 1.00 98.69 96 ILE A N 1
ATOM 759 C CA . ILE A 1 96 ? -8.218 14.998 -3.464 1.00 98.69 96 ILE A CA 1
ATOM 760 C C . ILE A 1 96 ? -6.764 14.535 -3.355 1.00 98.69 96 ILE A C 1
ATOM 762 O O . ILE A 1 96 ? -6.141 14.203 -4.365 1.00 98.69 96 ILE A O 1
ATOM 766 N N . THR A 1 97 ? -6.211 14.522 -2.150 1.00 98.88 97 THR A N 1
ATOM 767 C CA . THR A 1 97 ? -4.825 14.110 -1.901 1.00 98.88 97 THR A CA 1
ATOM 768 C C . THR A 1 97 ? -4.721 12.642 -1.467 1.00 98.88 97 THR A C 1
ATOM 770 O O . THR A 1 97 ? -5.655 12.103 -0.858 1.00 98.88 97 THR A O 1
ATOM 773 N N . PRO A 1 98 ? -3.572 11.975 -1.688 1.00 98.88 98 PRO A N 1
ATOM 774 C CA . PRO A 1 98 ? -3.316 10.650 -1.133 1.00 98.88 98 PRO A CA 1
ATOM 775 C C . PRO A 1 98 ? -3.501 10.596 0.390 1.00 98.88 98 PRO A C 1
ATOM 777 O O . PRO A 1 98 ? -4.008 9.601 0.907 1.00 98.88 98 PRO A O 1
ATOM 780 N N . ALA A 1 99 ? -3.171 11.673 1.114 1.00 98.88 99 ALA A N 1
ATOM 781 C CA . ALA A 1 99 ? -3.382 11.763 2.554 1.00 98.88 99 ALA A CA 1
ATOM 782 C C . ALA A 1 99 ? -4.865 11.662 2.943 1.00 98.88 99 ALA A C 1
ATOM 784 O O . ALA A 1 99 ? -5.219 10.938 3.878 1.00 98.88 99 ALA A O 1
ATOM 785 N N . GLU A 1 100 ? -5.741 12.357 2.216 1.00 98.88 100 GLU A N 1
ATOM 786 C CA . GLU A 1 100 ? -7.191 12.302 2.420 1.00 98.88 100 GLU A CA 1
ATOM 787 C C . GLU A 1 100 ? -7.762 10.928 2.057 1.00 98.88 100 GLU A C 1
ATOM 789 O O . GLU A 1 100 ? -8.591 10.402 2.804 1.00 98.88 100 GLU A O 1
ATOM 794 N N . ILE A 1 101 ? -7.269 10.307 0.978 1.00 98.94 101 ILE A N 1
ATOM 795 C CA . ILE A 1 101 ? -7.649 8.942 0.581 1.00 98.94 101 ILE A CA 1
ATOM 796 C C . ILE A 1 101 ? -7.278 7.941 1.682 1.00 98.94 101 ILE A C 1
ATOM 798 O O . ILE A 1 101 ? -8.123 7.168 2.137 1.00 98.94 101 ILE A O 1
ATOM 802 N N . VAL A 1 102 ? -6.023 7.963 2.144 1.00 98.94 102 VAL A N 1
ATOM 803 C CA . VAL A 1 102 ? -5.518 7.062 3.192 1.00 98.94 102 VAL A CA 1
ATOM 804 C C . VAL A 1 102 ? -6.306 7.248 4.485 1.00 98.94 102 VAL A C 1
ATOM 806 O O . VAL A 1 102 ? -6.790 6.267 5.052 1.00 98.94 102 VAL A O 1
ATOM 809 N N . LYS A 1 103 ? -6.490 8.495 4.930 1.00 98.88 103 LYS A N 1
ATOM 810 C CA . LYS A 1 103 ? -7.256 8.810 6.139 1.00 98.88 103 LYS A CA 1
ATOM 811 C C . LYS A 1 103 ? -8.695 8.299 6.043 1.00 98.88 103 LYS A C 1
ATOM 813 O O . LYS A 1 103 ? -9.160 7.602 6.943 1.00 98.88 103 LYS A O 1
ATOM 818 N N . GLY A 1 104 ? -9.380 8.615 4.947 1.00 98.88 104 GLY A N 1
ATOM 819 C CA . GLY A 1 104 ? -10.769 8.226 4.728 1.00 98.88 104 GLY A CA 1
ATOM 820 C C . GLY A 1 104 ? -10.962 6.713 4.639 1.00 98.88 104 GLY A C 1
ATOM 821 O O . GLY A 1 104 ? -11.940 6.177 5.158 1.00 98.88 104 GLY A O 1
ATOM 822 N N . LEU A 1 105 ? -10.007 5.986 4.055 1.00 98.94 105 LEU A N 1
ATOM 823 C CA . LEU A 1 105 ? -10.064 4.525 3.997 1.00 98.94 105 LEU A CA 1
ATOM 824 C C . LEU A 1 105 ? -9.751 3.852 5.341 1.00 98.94 105 LEU A C 1
ATOM 826 O O . LEU A 1 105 ? -10.325 2.799 5.618 1.00 98.94 105 LEU A O 1
ATOM 830 N N . ILE A 1 106 ? -8.927 4.453 6.209 1.00 98.88 106 ILE A N 1
ATOM 831 C CA . ILE A 1 106 ? -8.805 4.011 7.612 1.00 98.88 106 ILE A CA 1
ATOM 832 C C . ILE A 1 106 ? -10.140 4.218 8.334 1.00 98.88 106 ILE A C 1
ATOM 834 O O . ILE A 1 106 ? -10.645 3.294 8.974 1.00 98.88 106 ILE A O 1
ATOM 838 N N . GLU A 1 107 ? -10.743 5.403 8.202 1.00 98.81 107 GLU A N 1
ATOM 839 C CA . GLU A 1 107 ? -12.045 5.716 8.801 1.00 98.81 107 GLU A CA 1
ATOM 840 C C . GLU A 1 107 ? -13.124 4.720 8.354 1.00 98.81 107 GLU A C 1
ATOM 842 O O . GLU A 1 107 ? -13.834 4.171 9.199 1.00 98.81 107 GLU A O 1
ATOM 847 N N . ALA A 1 108 ? -13.201 4.413 7.056 1.00 98.81 108 ALA A N 1
ATOM 848 C CA . ALA A 1 108 ? -14.155 3.453 6.508 1.00 98.81 108 ALA A CA 1
ATOM 849 C C . ALA A 1 108 ? -13.890 2.022 7.011 1.00 98.81 108 ALA A C 1
ATOM 851 O O . ALA A 1 108 ? -14.832 1.319 7.383 1.00 98.81 108 ALA A O 1
ATOM 852 N N . ASN A 1 109 ? -12.622 1.596 7.081 1.00 98.88 109 ASN A N 1
ATOM 853 C CA . ASN A 1 109 ? -12.236 0.276 7.592 1.00 98.88 109 ASN A CA 1
ATOM 854 C C . ASN A 1 109 ? -12.705 0.066 9.041 1.00 98.88 109 ASN A C 1
ATOM 856 O O . ASN A 1 109 ? -13.293 -0.968 9.373 1.00 98.88 109 ASN A O 1
ATOM 860 N N . GLU A 1 110 ? -12.485 1.069 9.895 1.00 98.69 110 GLU A N 1
ATOM 861 C CA . GLU A 1 110 ? -12.886 1.024 11.303 1.00 98.69 110 GLU A CA 1
ATOM 862 C C . GLU A 1 110 ? -14.387 1.272 11.507 1.00 98.69 110 GLU A C 1
ATOM 864 O O . GLU A 1 110 ? -14.959 0.760 12.468 1.00 98.69 110 GLU A O 1
ATOM 869 N N . TYR A 1 111 ? -15.053 2.004 10.608 1.00 98.44 111 TYR A N 1
ATOM 870 C CA . TYR A 1 111 ? -16.516 2.127 10.605 1.00 98.44 111 TYR A CA 1
ATOM 871 C C . TYR A 1 111 ? -17.179 0.765 10.358 1.00 98.44 111 TYR A C 1
ATOM 873 O O . TYR A 1 111 ? -18.130 0.395 11.043 1.00 98.44 111 TYR A O 1
ATOM 881 N N . LEU A 1 112 ? -16.650 -0.009 9.404 1.00 98.62 112 LEU A N 1
ATOM 882 C CA . LEU A 1 112 ? -17.149 -1.343 9.053 1.00 98.62 112 LEU A CA 1
ATOM 883 C C . LEU A 1 112 ? -16.722 -2.445 10.033 1.00 98.62 112 LEU A C 1
ATOM 885 O O . LEU A 1 112 ? -17.270 -3.549 10.007 1.00 98.62 112 LEU A O 1
ATOM 889 N N . GLY A 1 113 ? -15.730 -2.167 10.874 1.00 98.38 113 GLY A N 1
ATOM 890 C CA . GLY A 1 113 ? -15.154 -3.120 11.812 1.00 98.38 113 GLY A CA 1
ATOM 891 C C . GLY A 1 113 ? -14.534 -4.350 11.163 1.00 98.38 113 GLY A C 1
ATOM 892 O O . GLY A 1 113 ? -14.712 -5.472 11.653 1.00 98.38 113 GLY A O 1
ATOM 893 N N . LEU A 1 114 ? -13.812 -4.132 10.058 1.00 98.62 114 LEU A N 1
ATOM 894 C CA . LEU A 1 114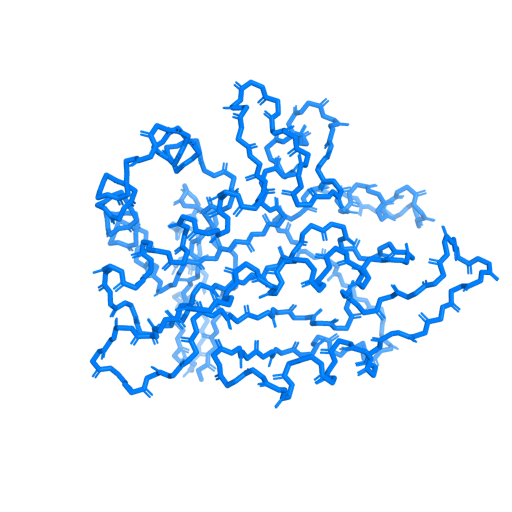 ? -13.186 -5.195 9.277 1.00 98.62 114 LEU A CA 1
ATOM 895 C C . LEU A 1 114 ? -12.121 -5.967 10.087 1.00 98.62 114 LEU A C 1
ATOM 897 O O . LEU A 1 114 ? -11.483 -5.402 10.990 1.00 98.62 114 LEU A O 1
ATOM 901 N N . PRO A 1 115 ? -11.932 -7.271 9.782 1.00 98.19 115 PRO A N 1
ATOM 902 C CA . PRO A 1 115 ? -10.985 -8.128 10.496 1.00 98.19 115 PRO A CA 1
ATOM 903 C C . PRO A 1 115 ? -9.528 -7.723 10.271 1.00 98.19 115 PRO A C 1
ATOM 905 O O . PRO A 1 115 ? -8.728 -7.826 11.197 1.00 98.19 115 PRO A O 1
ATOM 908 N N . HIS A 1 116 ? -9.200 -7.220 9.079 1.00 98.62 116 HIS A N 1
ATOM 909 C CA . HIS A 1 116 ? -7.884 -6.676 8.746 1.00 98.62 116 HIS A CA 1
ATOM 910 C C . HIS A 1 116 ? -7.904 -5.145 8.778 1.00 98.62 116 HIS A C 1
ATOM 912 O O . HIS A 1 116 ? -8.951 -4.520 8.603 1.00 98.62 116 HIS A O 1
ATOM 918 N N . SER A 1 117 ? -6.748 -4.538 9.029 1.00 98.69 117 SER A N 1
ATOM 919 C CA . SER A 1 117 ? -6.559 -3.093 8.875 1.00 98.69 117 SER A CA 1
ATOM 920 C C . SER A 1 117 ? -6.524 -2.694 7.401 1.00 98.69 117 SER A C 1
ATOM 922 O O . SER A 1 117 ? -6.298 -3.536 6.531 1.00 98.69 117 SER A O 1
ATOM 924 N N . MET A 1 118 ? -6.654 -1.396 7.122 1.00 98.75 118 MET A N 1
ATOM 925 C CA . MET A 1 118 ? -6.323 -0.869 5.799 1.00 98.75 118 MET A CA 1
ATOM 926 C C . MET A 1 118 ? -4.877 -1.263 5.446 1.00 98.75 118 MET A C 1
ATOM 928 O O . MET A 1 118 ? -3.963 -1.114 6.263 1.00 98.75 118 MET A O 1
ATOM 932 N N . HIS A 1 119 ? -4.693 -1.847 4.264 1.00 98.94 119 HIS A N 1
ATOM 933 C CA . HIS A 1 119 ? -3.434 -2.443 3.825 1.00 98.94 119 HIS A CA 1
ATOM 934 C C . HIS A 1 119 ? -2.793 -1.533 2.771 1.00 98.94 119 HIS A C 1
ATOM 936 O O . HIS A 1 119 ? -3.315 -1.423 1.662 1.00 98.94 119 HIS A O 1
ATOM 942 N N . ILE A 1 120 ? -1.680 -0.881 3.110 1.00 98.94 120 ILE A N 1
ATOM 943 C CA . ILE A 1 120 ? -1.089 0.211 2.330 1.00 98.94 120 ILE A CA 1
ATOM 944 C C . ILE A 1 120 ? 0.217 -0.197 1.639 1.00 98.94 120 ILE A C 1
ATOM 946 O O . ILE A 1 120 ? 1.137 -0.717 2.264 1.00 98.94 120 ILE A O 1
ATOM 950 N N . HIS A 1 121 ? 0.285 0.112 0.347 1.00 98.94 121 HIS A N 1
ATOM 951 C CA . HIS A 1 121 ? 1.481 0.326 -0.468 1.00 98.94 121 HIS A CA 1
ATOM 952 C C . HIS A 1 121 ? 1.544 1.845 -0.723 1.00 98.94 121 HIS A C 1
ATOM 954 O O . HIS A 1 121 ? 0.715 2.361 -1.482 1.00 98.94 121 HIS A O 1
ATOM 960 N N . PRO A 1 122 ? 2.435 2.584 -0.032 1.00 98.75 122 PRO A N 1
ATOM 961 C CA . PRO A 1 122 ? 2.536 4.041 -0.129 1.00 98.75 122 PRO A CA 1
ATOM 962 C C . PRO A 1 122 ? 2.944 4.564 -1.508 1.00 98.75 122 PRO A C 1
ATOM 964 O O . PRO A 1 122 ? 3.528 3.850 -2.318 1.00 98.75 122 PRO A O 1
ATOM 967 N N . ASN A 1 123 ? 2.704 5.856 -1.734 1.00 98.88 123 ASN A N 1
ATOM 968 C CA . ASN A 1 123 ? 3.271 6.592 -2.862 1.00 98.88 123 ASN A CA 1
ATOM 969 C C . ASN A 1 123 ? 4.815 6.564 -2.839 1.00 98.88 123 ASN A C 1
ATOM 971 O O . ASN A 1 123 ? 5.438 6.302 -1.806 1.00 98.88 123 ASN A O 1
ATOM 975 N N . ASN A 1 124 ? 5.434 6.923 -3.968 1.00 98.38 124 ASN A N 1
ATOM 976 C CA . ASN A 1 124 ? 6.889 7.073 -4.109 1.00 98.38 124 ASN A CA 1
ATOM 977 C C . ASN A 1 124 ? 7.697 5.779 -3.866 1.00 98.38 124 ASN A C 1
ATOM 979 O O . ASN A 1 124 ? 8.821 5.825 -3.357 1.00 98.38 124 ASN A O 1
ATOM 983 N N . LEU A 1 125 ? 7.134 4.612 -4.202 1.00 98.69 125 LEU A N 1
ATOM 984 C CA . LEU A 1 125 ? 7.831 3.330 -4.085 1.00 98.69 125 LEU A CA 1
ATOM 985 C C . LEU A 1 125 ? 9.154 3.356 -4.863 1.00 98.69 125 LEU A C 1
ATOM 987 O O . LEU A 1 125 ? 9.220 3.840 -5.989 1.00 98.69 125 LEU A O 1
ATOM 991 N N . GLY A 1 126 ? 10.211 2.817 -4.257 1.00 97.88 126 GLY A N 1
ATOM 992 C CA . GLY A 1 126 ? 11.451 2.516 -4.969 1.00 97.88 126 GLY A CA 1
ATOM 993 C C . GLY A 1 126 ? 12.372 3.703 -5.272 1.00 97.88 126 GLY A C 1
ATOM 994 O O . GLY A 1 126 ? 13.475 3.473 -5.757 1.00 97.88 126 GLY A O 1
ATOM 995 N N . ASN A 1 127 ? 11.982 4.942 -4.963 1.00 98.19 127 ASN A N 1
ATOM 996 C CA . ASN A 1 127 ? 12.810 6.124 -5.217 1.00 98.19 127 ASN A CA 1
ATOM 997 C C . ASN A 1 127 ? 13.713 6.482 -4.018 1.00 98.19 127 ASN A C 1
ATOM 999 O O . ASN A 1 127 ? 13.258 6.422 -2.870 1.00 98.19 127 ASN A O 1
ATOM 1003 N N . PRO A 1 128 ? 14.967 6.919 -4.247 1.00 98.56 128 PRO A N 1
ATOM 1004 C CA . PRO A 1 128 ? 15.799 7.531 -3.210 1.00 98.56 128 PRO A CA 1
ATOM 1005 C C . PRO A 1 128 ? 15.070 8.674 -2.481 1.00 98.56 128 PRO A C 1
ATOM 1007 O O . PRO A 1 128 ? 14.395 9.494 -3.102 1.00 98.56 128 PRO A O 1
ATOM 1010 N N . GLY A 1 129 ? 15.172 8.702 -1.151 1.00 98.62 129 GLY A N 1
ATOM 1011 C CA . GLY A 1 129 ? 14.527 9.704 -0.289 1.00 98.62 129 GLY A CA 1
ATOM 1012 C C . GLY A 1 129 ? 13.072 9.412 0.110 1.00 98.62 129 GLY A C 1
ATOM 1013 O O . GLY A 1 129 ? 12.503 10.140 0.935 1.00 98.62 129 GLY A O 1
ATOM 1014 N N . ASN A 1 130 ? 12.464 8.332 -0.397 1.00 98.69 130 ASN A N 1
ATOM 1015 C CA . ASN A 1 130 ? 11.055 8.008 -0.150 1.00 98.69 130 ASN A CA 1
ATOM 1016 C C . ASN A 1 130 ? 10.694 7.668 1.307 1.00 98.69 130 ASN A C 1
ATOM 1018 O O . ASN A 1 130 ? 9.509 7.621 1.651 1.00 98.69 130 ASN A O 1
ATOM 1022 N N . TYR A 1 131 ? 11.681 7.471 2.188 1.00 98.81 131 TYR A N 1
ATOM 1023 C CA . TYR A 1 131 ? 11.422 7.239 3.610 1.00 98.81 131 TYR A CA 1
ATOM 1024 C C . TYR A 1 131 ? 10.630 8.394 4.247 1.00 98.81 131 TYR A C 1
ATOM 1026 O O . TYR A 1 131 ? 9.853 8.175 5.174 1.00 98.81 131 TYR A O 1
ATOM 1034 N N . THR A 1 132 ? 10.784 9.618 3.732 1.00 98.69 132 THR A N 1
ATOM 1035 C CA . THR A 1 132 ? 10.028 10.797 4.182 1.00 98.69 132 THR A CA 1
ATOM 1036 C C . THR A 1 132 ? 8.540 10.681 3.844 1.00 98.69 132 THR A C 1
ATOM 1038 O O . THR A 1 132 ? 7.718 10.737 4.757 1.00 98.69 132 THR A O 1
ATOM 1041 N N . THR A 1 133 ? 8.194 10.394 2.582 1.00 98.81 133 THR A N 1
ATOM 1042 C CA . THR A 1 133 ? 6.817 10.092 2.137 1.00 98.81 133 THR A CA 1
ATOM 1043 C C . THR A 1 133 ? 6.207 8.940 2.940 1.00 98.81 133 THR A C 1
ATOM 1045 O O . THR A 1 133 ? 5.034 8.978 3.316 1.00 98.81 133 THR A O 1
ATOM 1048 N N . THR A 1 134 ? 7.011 7.923 3.250 1.00 98.88 134 THR A N 1
ATOM 1049 C CA . THR A 1 134 ? 6.584 6.770 4.050 1.00 98.88 134 THR A CA 1
ATOM 1050 C C . THR A 1 134 ? 6.232 7.183 5.473 1.00 98.88 134 THR A C 1
ATOM 1052 O O . THR A 1 134 ? 5.142 6.877 5.947 1.00 98.88 134 THR A O 1
ATOM 1055 N N . LEU A 1 135 ? 7.104 7.936 6.147 1.00 98.88 135 LEU A N 1
ATOM 1056 C CA . LEU A 1 135 ? 6.826 8.462 7.485 1.00 98.88 135 LEU A CA 1
ATOM 1057 C C . LEU A 1 135 ? 5.600 9.380 7.495 1.00 98.88 135 LEU A C 1
ATOM 1059 O O . LEU A 1 135 ? 4.794 9.298 8.418 1.00 98.88 135 LEU A O 1
ATOM 1063 N N . ASP A 1 136 ? 5.428 10.222 6.478 1.00 98.88 136 ASP A N 1
ATOM 1064 C CA . ASP A 1 136 ? 4.246 11.076 6.357 1.00 98.88 136 ASP A CA 1
ATOM 1065 C C . ASP A 1 136 ? 2.967 10.259 6.149 1.00 98.88 136 ASP A C 1
ATOM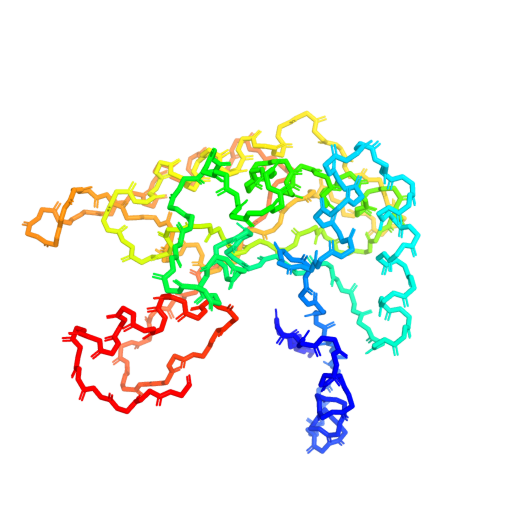 1067 O O . ASP A 1 136 ? 1.942 10.574 6.750 1.00 98.88 136 ASP A O 1
ATOM 1071 N N . THR A 1 137 ? 3.040 9.152 5.406 1.00 98.88 137 THR A N 1
ATOM 1072 C CA . THR A 1 137 ? 1.927 8.202 5.269 1.00 98.88 137 THR A CA 1
ATOM 1073 C C . THR A 1 137 ? 1.579 7.552 6.608 1.00 98.88 137 THR A C 1
ATOM 1075 O O . THR A 1 137 ? 0.411 7.509 6.993 1.00 98.88 137 THR A O 1
ATOM 1078 N N . LEU A 1 138 ? 2.580 7.072 7.354 1.00 98.81 138 LEU A N 1
ATOM 1079 C CA . LEU A 1 138 ? 2.363 6.412 8.644 1.00 98.81 138 LEU A CA 1
ATOM 1080 C C . LEU A 1 138 ? 1.758 7.363 9.692 1.00 98.81 138 LEU A C 1
ATOM 1082 O O . LEU A 1 138 ? 0.885 6.945 10.456 1.00 98.81 138 LEU A O 1
ATOM 1086 N N . LYS A 1 139 ? 2.146 8.648 9.684 1.00 98.75 139 LYS A N 1
ATOM 1087 C CA . LYS A 1 139 ? 1.578 9.684 10.569 1.00 98.75 139 LYS A CA 1
ATOM 1088 C C . LYS A 1 139 ? 0.079 9.888 10.384 1.00 98.75 139 LYS A C 1
ATOM 1090 O O . LYS A 1 139 ? -0.597 10.267 11.335 1.00 98.75 139 LYS A O 1
ATOM 1095 N N . ILE A 1 140 ? -0.476 9.599 9.205 1.00 98.75 140 ILE A N 1
ATOM 1096 C CA . ILE A 1 140 ? -1.926 9.709 8.965 1.00 98.75 140 ILE A CA 1
ATOM 1097 C C . ILE A 1 140 ? -2.716 8.768 9.888 1.00 98.75 140 ILE A C 1
ATOM 1099 O O . ILE A 1 140 ? -3.848 9.072 10.260 1.00 98.75 140 ILE A O 1
ATOM 1103 N N . ALA A 1 141 ? -2.122 7.641 10.292 1.00 98.31 141 ALA A N 1
ATOM 1104 C CA . ALA A 1 141 ? -2.741 6.693 11.212 1.00 98.31 141 ALA A CA 1
ATOM 1105 C C . ALA A 1 141 ? -2.686 7.134 12.689 1.00 98.31 141 ALA A C 1
ATOM 1107 O O . ALA A 1 141 ? -3.287 6.468 13.537 1.00 98.31 141 ALA A O 1
ATOM 1108 N N . GLU A 1 142 ? -1.988 8.220 13.040 1.00 97.25 142 GLU A N 1
ATOM 1109 C CA . GLU A 1 142 ? -1.923 8.702 14.422 1.00 97.25 142 GLU A CA 1
ATOM 1110 C C . GLU A 1 142 ? -3.315 9.080 14.959 1.00 97.25 142 GLU A C 1
ATOM 1112 O O . GLU A 1 142 ? -4.165 9.638 14.269 1.00 97.25 142 GLU A O 1
ATOM 1117 N N . GLY A 1 143 ? -3.575 8.745 16.226 1.00 95.38 143 GLY A N 1
ATOM 1118 C CA . GLY A 1 143 ? -4.852 9.025 16.892 1.00 95.38 143 GLY A CA 1
ATOM 1119 C C . GLY A 1 143 ? -5.997 8.063 16.549 1.00 95.38 143 GLY A C 1
ATOM 1120 O O . GLY A 1 143 ? -6.975 8.001 17.301 1.00 95.38 143 GLY A O 1
ATOM 1121 N N . PHE A 1 144 ? -5.874 7.258 15.491 1.00 97.88 144 PHE A N 1
ATOM 1122 C CA . PHE A 1 144 ? -6.843 6.211 15.182 1.00 97.88 144 PHE A CA 1
ATOM 1123 C C . PHE A 1 144 ? -6.764 5.048 16.174 1.00 97.88 144 PHE A C 1
ATOM 1125 O O . PHE A 1 144 ? -5.699 4.665 16.658 1.00 97.88 144 PHE A O 1
ATOM 1132 N N . LYS A 1 145 ? -7.925 4.455 16.461 1.00 97.38 145 LYS A N 1
ATOM 1133 C CA . LYS A 1 145 ? -8.054 3.247 17.279 1.00 97.38 145 LYS A CA 1
ATOM 1134 C C . LYS A 1 145 ? -8.805 2.194 16.493 1.00 97.38 145 LYS A C 1
ATOM 1136 O O . LYS A 1 145 ? -9.832 2.508 15.893 1.00 97.38 145 LYS A O 1
ATOM 1141 N N . ALA A 1 146 ? -8.315 0.962 16.555 1.00 97.81 146 ALA A N 1
ATOM 1142 C CA . ALA A 1 146 ? -8.987 -0.155 15.929 1.00 97.81 146 ALA A CA 1
ATOM 1143 C C . ALA A 1 146 ? -10.377 -0.364 16.558 1.00 97.81 146 ALA A C 1
ATOM 1145 O O . ALA A 1 146 ? -10.526 -0.378 17.783 1.00 97.81 146 ALA A O 1
ATOM 1146 N N . LYS A 1 147 ? -11.401 -0.512 15.720 1.00 97.50 147 LYS A N 1
ATOM 1147 C CA . LYS A 1 147 ? -12.786 -0.791 16.109 1.00 97.50 147 LYS A CA 1
ATOM 1148 C C . LYS A 1 147 ? -13.213 -2.066 15.413 1.00 97.50 147 LYS A C 1
ATOM 1150 O O . LYS A 1 147 ? -13.652 -2.034 14.279 1.00 97.50 147 LYS A O 1
ATOM 1155 N N . ASN A 1 148 ? -13.060 -3.208 16.063 1.00 96.94 148 ASN A N 1
ATOM 1156 C CA . ASN A 1 148 ? -13.409 -4.494 15.469 1.00 96.94 148 ASN A CA 1
ATOM 1157 C C . ASN A 1 148 ? -13.733 -5.519 16.563 1.00 96.94 148 ASN A C 1
ATOM 1159 O O . ASN A 1 148 ? -13.457 -5.298 17.741 1.00 96.94 148 ASN A O 1
ATOM 1163 N N . LYS A 1 149 ? -14.308 -6.656 16.164 1.00 97.12 149 LYS A N 1
ATOM 1164 C CA . LYS A 1 149 ? -14.645 -7.779 17.060 1.00 97.12 149 LYS A CA 1
ATOM 1165 C C . LYS A 1 149 ? -13.632 -8.932 17.015 1.00 97.12 149 LYS A C 1
ATOM 1167 O O . LYS A 1 149 ? -13.925 -10.013 17.512 1.00 97.12 149 LYS A O 1
ATOM 1172 N N . PHE A 1 150 ? -12.484 -8.720 16.374 1.00 96.69 150 PHE A N 1
ATOM 1173 C CA . PHE A 1 150 ? -11.486 -9.751 16.072 1.00 96.69 150 PHE A CA 1
ATOM 1174 C C . PHE A 1 150 ? -10.212 -9.622 16.922 1.00 96.69 150 PHE A C 1
ATOM 1176 O O . PHE A 1 150 ? -9.312 -10.442 16.791 1.00 96.69 150 PHE A O 1
ATOM 1183 N N . GLY A 1 151 ? -10.126 -8.610 17.792 1.00 95.25 151 GLY A N 1
ATOM 1184 C CA . GLY A 1 151 ? -8.964 -8.381 18.656 1.00 95.25 151 GLY A CA 1
ATOM 1185 C C . GLY A 1 151 ? -7.766 -7.733 17.955 1.00 95.25 151 GLY A C 1
ATOM 1186 O O . GLY A 1 151 ? -6.691 -7.672 18.540 1.00 95.25 151 GLY A O 1
ATOM 1187 N N . ARG A 1 152 ? -7.932 -7.233 16.722 1.00 96.69 152 ARG A N 1
ATOM 1188 C CA . ARG A 1 152 ? -6.903 -6.461 16.008 1.00 96.69 152 ARG A CA 1
ATOM 1189 C C . ARG A 1 152 ? -6.688 -5.114 16.710 1.00 96.69 152 ARG A C 1
ATOM 1191 O O . ARG A 1 152 ? -7.663 -4.402 16.953 1.00 96.69 152 ARG A O 1
ATOM 1198 N N . GLU A 1 153 ? -5.434 -4.748 16.974 1.00 96.25 153 GLU A N 1
ATOM 1199 C CA . GLU A 1 153 ? -5.045 -3.459 17.588 1.00 96.25 153 GLU A CA 1
ATOM 1200 C C . GLU A 1 153 ? -4.566 -2.424 16.557 1.00 96.25 153 GLU A C 1
ATOM 1202 O O . GLU A 1 153 ? -4.587 -1.217 16.804 1.00 96.25 153 GLU A O 1
ATOM 1207 N N . GLN A 1 154 ? -4.141 -2.899 15.389 1.00 97.81 154 GLN A N 1
ATOM 1208 C CA . GLN A 1 154 ? -3.590 -2.097 14.304 1.00 97.81 154 GLN A CA 1
ATOM 1209 C C . GLN A 1 154 ? -4.692 -1.431 13.501 1.00 97.81 154 GLN A C 1
ATOM 1211 O O . GLN A 1 154 ? -5.759 -2.006 13.398 1.00 97.81 154 GLN A O 1
ATOM 1216 N N . VAL A 1 155 ? -4.440 -0.285 12.874 1.00 9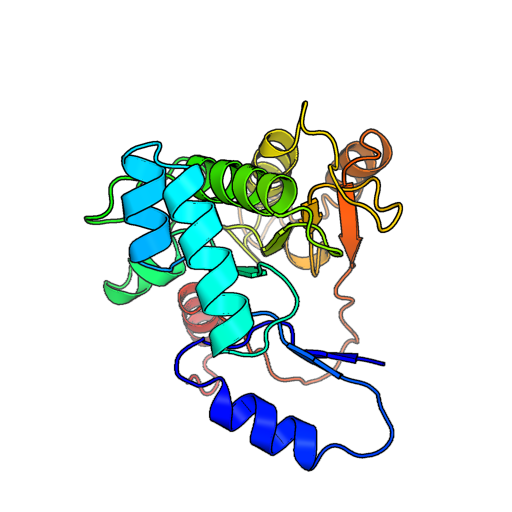8.69 155 VAL A N 1
ATOM 1217 C CA . VAL A 1 155 ? -5.365 0.419 11.956 1.00 98.69 155 VAL A CA 1
ATOM 1218 C C . VAL A 1 155 ? -4.805 0.541 10.540 1.00 98.69 155 VAL A C 1
ATOM 1220 O O . VAL A 1 155 ? -5.560 0.755 9.595 1.00 98.69 155 VAL A O 1
ATOM 1223 N N . MET A 1 156 ? -3.496 0.332 10.388 1.00 98.81 156 MET A N 1
ATOM 1224 C CA . MET A 1 156 ? -2.785 0.346 9.116 1.00 98.81 156 MET A CA 1
ATOM 1225 C C . MET A 1 156 ? -1.736 -0.772 9.095 1.00 98.81 156 MET A C 1
ATOM 1227 O O . MET A 1 156 ? -1.028 -0.999 10.082 1.00 98.81 156 MET A O 1
ATOM 1231 N N . HIS A 1 157 ? -1.639 -1.457 7.959 1.00 98.88 157 HIS A N 1
ATOM 1232 C CA . HIS A 1 157 ? -0.601 -2.439 7.670 1.00 98.88 157 HIS A CA 1
ATOM 1233 C C . HIS A 1 157 ? 0.202 -1.989 6.448 1.00 98.88 157 HIS A C 1
ATOM 1235 O O . HIS A 1 157 ? -0.352 -1.957 5.350 1.00 98.88 157 HIS A O 1
ATOM 1241 N N . LEU A 1 158 ? 1.471 -1.627 6.641 1.00 98.88 158 LEU A N 1
ATOM 1242 C CA . LEU A 1 158 ? 2.384 -1.232 5.566 1.00 98.88 158 LEU A CA 1
ATOM 1243 C C . LEU A 1 158 ? 3.062 -2.471 4.977 1.00 98.88 158 LEU A C 1
ATOM 1245 O O . LEU A 1 158 ? 3.815 -3.160 5.665 1.00 98.88 158 LEU A O 1
ATOM 1249 N N . THR A 1 159 ? 2.798 -2.743 3.705 1.00 98.88 159 THR A N 1
ATOM 1250 C CA . THR A 1 159 ? 3.385 -3.895 3.020 1.00 98.88 159 THR A CA 1
ATOM 1251 C C . THR A 1 159 ? 4.731 -3.568 2.391 1.00 98.88 159 THR A C 1
ATOM 1253 O O . THR A 1 159 ? 5.032 -2.402 2.123 1.00 98.88 159 THR A O 1
ATOM 1256 N N . HIS A 1 160 ? 5.557 -4.603 2.225 1.00 98.75 160 HIS A N 1
ATOM 1257 C CA . HIS A 1 160 ? 6.857 -4.605 1.564 1.00 98.75 160 HIS A CA 1
ATOM 1258 C C . HIS A 1 160 ? 7.707 -3.364 1.889 1.00 98.75 160 HIS A C 1
ATOM 1260 O O . HIS A 1 160 ? 8.230 -2.664 1.018 1.00 98.75 160 HIS A O 1
ATOM 1266 N N . THR A 1 161 ? 7.825 -3.089 3.194 1.00 98.81 161 THR A N 1
ATOM 1267 C CA . THR A 1 161 ? 8.411 -1.867 3.782 1.00 98.81 161 THR A CA 1
ATOM 1268 C C . THR A 1 161 ? 9.844 -1.595 3.321 1.00 98.81 161 THR A C 1
ATOM 1270 O O . THR A 1 161 ? 10.301 -0.448 3.340 1.00 98.81 161 THR A O 1
ATOM 1273 N N . GLN A 1 162 ? 10.564 -2.630 2.881 1.00 98.81 162 GLN A N 1
ATOM 1274 C CA . GLN A 1 162 ? 11.910 -2.511 2.333 1.00 98.81 162 GLN A CA 1
ATOM 1275 C C . GLN A 1 162 ? 11.960 -1.504 1.174 1.00 98.81 162 GLN A C 1
ATOM 1277 O O . GLN A 1 162 ? 12.844 -0.650 1.187 1.00 98.81 162 GLN A O 1
ATOM 1282 N N . PHE A 1 163 ? 10.983 -1.514 0.258 1.00 98.81 163 PHE A N 1
ATOM 1283 C CA . PHE A 1 163 ? 10.921 -0.595 -0.893 1.00 98.81 163 PHE A CA 1
ATOM 1284 C C . PHE A 1 163 ? 10.483 0.837 -0.537 1.00 98.81 163 PHE A C 1
ATOM 1286 O O . PHE A 1 163 ? 10.455 1.716 -1.400 1.00 98.81 163 PHE A O 1
ATOM 1293 N N . HIS A 1 164 ? 10.163 1.076 0.736 1.00 98.81 164 HIS A N 1
ATOM 1294 C CA . HIS A 1 164 ? 9.672 2.340 1.297 1.00 98.81 164 HIS A CA 1
ATOM 1295 C C . HIS A 1 164 ? 10.638 2.934 2.340 1.00 98.81 164 HIS A C 1
ATOM 1297 O O . HIS A 1 164 ? 10.284 3.814 3.122 1.00 98.81 164 HIS A O 1
ATOM 1303 N N . SER A 1 165 ? 11.871 2.426 2.389 1.00 98.81 165 SER A N 1
ATOM 1304 C CA . SER A 1 165 ? 12.863 2.772 3.413 1.00 98.81 165 SER A CA 1
ATOM 1305 C C . SER A 1 165 ? 14.164 3.308 2.806 1.00 98.81 165 SER A C 1
ATOM 1307 O O . SER A 1 165 ? 15.253 2.983 3.287 1.00 98.81 165 SER A O 1
ATOM 1309 N N . TYR A 1 166 ? 14.072 4.093 1.727 1.00 98.81 166 TYR A N 1
ATOM 1310 C CA . TYR A 1 166 ? 15.231 4.588 0.975 1.00 98.81 166 TYR A CA 1
ATOM 1311 C C . TYR A 1 166 ? 15.565 6.033 1.345 1.00 98.81 166 TYR A C 1
ATOM 1313 O O . TYR A 1 166 ? 14.695 6.902 1.350 1.00 98.81 166 TYR A O 1
ATOM 1321 N N . GLY A 1 167 ? 16.839 6.286 1.650 1.00 98.75 167 GLY A N 1
ATOM 1322 C CA . GLY A 1 167 ? 17.429 7.617 1.805 1.00 98.75 167 GLY A CA 1
ATOM 1323 C C . GLY A 1 167 ? 18.166 8.071 0.545 1.00 98.75 167 GLY A C 1
ATOM 1324 O O . GLY A 1 167 ? 17.998 7.482 -0.523 1.00 98.75 167 GLY A O 1
ATOM 1325 N N . GLY A 1 168 ? 18.987 9.114 0.684 1.00 98.31 168 GLY A N 1
ATOM 1326 C CA . GLY A 1 168 ? 19.603 9.812 -0.448 1.00 98.31 168 GLY A CA 1
ATOM 1327 C C . GLY A 1 168 ? 18.613 10.715 -1.192 1.00 98.31 168 GLY A C 1
ATOM 1328 O O . GLY A 1 168 ? 17.442 10.805 -0.826 1.00 98.31 168 GLY A O 1
ATOM 1329 N N . ASP A 1 169 ? 19.093 11.393 -2.229 1.00 97.19 169 ASP A N 1
ATOM 1330 C CA . ASP A 1 169 ? 18.268 12.179 -3.164 1.00 97.19 169 ASP A CA 1
ATOM 1331 C C . ASP A 1 169 ? 18.373 11.662 -4.612 1.00 97.19 169 ASP A C 1
ATOM 1333 O O . ASP A 1 169 ? 17.593 12.057 -5.476 1.00 97.19 169 ASP A O 1
ATOM 1337 N N . ASN A 1 170 ? 19.311 10.746 -4.875 1.00 97.62 170 ASN A N 1
ATOM 1338 C CA . ASN A 1 170 ? 19.466 10.028 -6.131 1.00 97.62 170 ASN A CA 1
ATOM 1339 C C . ASN A 1 170 ? 20.216 8.696 -5.913 1.00 97.62 170 ASN A C 1
ATOM 1341 O O . ASN A 1 170 ? 20.639 8.362 -4.808 1.00 97.62 170 ASN A O 1
ATOM 1345 N N . TRP A 1 171 ? 20.402 7.910 -6.976 1.00 97.31 171 TRP A N 1
ATOM 1346 C CA . TRP A 1 171 ? 21.065 6.602 -6.881 1.00 97.31 171 TRP A CA 1
ATOM 1347 C C . TRP A 1 171 ? 22.565 6.667 -6.554 1.00 97.31 171 TRP A C 1
ATOM 1349 O O . TRP A 1 171 ? 23.115 5.707 -6.022 1.00 97.31 171 TRP A O 1
ATOM 1359 N N . GLY A 1 172 ? 23.235 7.790 -6.824 1.00 98.06 172 GLY A N 1
ATOM 1360 C CA . GLY A 1 172 ? 24.654 7.996 -6.523 1.00 98.06 172 GLY A CA 1
ATOM 1361 C C . GLY A 1 172 ? 24.961 8.226 -5.040 1.00 98.06 172 GLY A C 1
ATOM 1362 O O . GLY A 1 172 ? 26.104 8.042 -4.628 1.00 98.06 172 GLY A O 1
ATOM 1363 N N . ASN A 1 173 ? 23.964 8.600 -4.232 1.00 98.25 173 ASN A N 1
ATOM 1364 C CA . ASN A 1 173 ? 24.088 8.772 -2.779 1.00 98.25 173 ASN A CA 1
ATOM 1365 C C . ASN A 1 173 ? 23.035 7.977 -1.988 1.00 98.25 173 ASN A C 1
ATOM 1367 O O . ASN A 1 173 ? 22.720 8.328 -0.851 1.00 98.25 173 ASN A O 1
ATOM 1371 N N . PHE A 1 174 ? 22.497 6.915 -2.592 1.00 98.69 174 PHE A N 1
ATOM 1372 C CA . PHE A 1 174 ? 21.528 6.029 -1.959 1.00 98.69 174 PHE A CA 1
ATOM 1373 C C . PHE A 1 174 ? 22.049 5.479 -0.621 1.00 98.69 174 PHE A C 1
ATOM 1375 O O . PHE A 1 174 ? 23.182 5.006 -0.514 1.00 98.69 174 PHE A O 1
ATOM 1382 N N . GLU A 1 175 ? 21.182 5.487 0.390 1.00 98.75 175 GLU A N 1
ATOM 1383 C CA . GLU A 1 175 ? 21.446 4.895 1.699 1.00 98.75 175 GLU A CA 1
ATOM 1384 C C . GLU A 1 175 ? 20.182 4.252 2.289 1.00 98.75 175 GLU A C 1
ATOM 1386 O O . GLU A 1 175 ? 19.055 4.556 1.894 1.00 98.75 175 GLU A O 1
ATOM 1391 N N . SER A 1 176 ? 20.361 3.367 3.270 1.00 98.81 176 SER A N 1
ATOM 1392 C CA . SER A 1 176 ? 19.239 2.762 3.995 1.00 98.81 176 SER A CA 1
ATOM 1393 C C . SER A 1 176 ? 18.669 3.719 5.040 1.00 98.81 176 SER A C 1
ATOM 1395 O O . SER A 1 176 ? 19.417 4.314 5.816 1.00 98.81 176 SER A O 1
ATOM 1397 N N . LYS A 1 177 ? 17.336 3.797 5.110 1.00 98.81 177 LYS A N 1
ATOM 1398 C CA . LYS A 1 177 ? 16.571 4.481 6.169 1.00 98.81 177 LYS A CA 1
ATOM 1399 C C . LYS A 1 177 ? 15.646 3.537 6.933 1.00 98.81 177 LYS A C 1
ATOM 1401 O O . LYS A 1 177 ? 14.676 3.954 7.566 1.00 98.81 177 LYS A O 1
ATOM 1406 N N . ALA A 1 178 ? 15.955 2.238 6.899 1.00 98.75 178 ALA A N 1
ATOM 1407 C CA . ALA A 1 178 ? 15.182 1.219 7.604 1.00 98.75 178 ALA A CA 1
ATOM 1408 C C . ALA A 1 178 ? 15.141 1.471 9.119 1.00 98.75 178 ALA A C 1
ATOM 1410 O O . ALA A 1 178 ? 14.119 1.220 9.754 1.00 98.75 178 ALA A O 1
ATOM 1411 N N . LYS A 1 179 ? 16.226 1.998 9.708 1.00 98.69 179 LYS A N 1
ATOM 1412 C CA . LYS A 1 179 ? 16.263 2.326 11.137 1.00 98.69 179 LYS A CA 1
ATOM 1413 C C . LYS A 1 179 ? 15.233 3.400 11.484 1.00 98.69 179 LYS A C 1
ATOM 1415 O O . LYS A 1 179 ? 14.492 3.231 12.443 1.00 98.69 179 LYS A O 1
ATOM 1420 N N . GLU A 1 180 ? 15.176 4.478 10.716 1.00 98.75 180 GLU A N 1
ATOM 1421 C CA . GLU A 1 180 ? 14.267 5.597 10.933 1.00 98.75 180 GLU A CA 1
ATOM 1422 C C . GLU A 1 180 ? 12.802 5.164 10.797 1.00 98.75 180 GLU A C 1
ATOM 1424 O O . GLU A 1 180 ? 11.984 5.485 11.662 1.00 98.75 180 GLU A O 1
ATOM 1429 N N . VAL A 1 181 ? 12.483 4.381 9.759 1.00 98.81 181 VAL A N 1
ATOM 1430 C CA . VAL A 1 181 ? 11.131 3.838 9.545 1.00 98.81 181 VAL A CA 1
ATOM 1431 C C . VAL A 1 181 ? 10.743 2.880 10.676 1.00 98.81 181 VAL A C 1
ATOM 1433 O O . VAL A 1 181 ? 9.674 3.024 11.270 1.00 98.81 181 VAL A O 1
ATOM 1436 N N . MET A 1 182 ? 11.618 1.942 11.050 1.00 98.69 182 MET A N 1
ATOM 1437 C CA . MET A 1 182 ? 11.307 0.968 12.100 1.00 98.69 182 MET A CA 1
ATOM 1438 C C . MET A 1 182 ? 11.286 1.577 13.504 1.00 98.69 182 MET A C 1
ATOM 1440 O O . MET A 1 182 ? 10.469 1.165 14.325 1.00 98.69 182 MET A O 1
ATOM 1444 N N . ASP A 1 183 ? 12.112 2.585 13.796 1.00 98.75 183 ASP A N 1
ATOM 1445 C CA . ASP A 1 183 ? 12.033 3.343 15.051 1.00 98.75 183 ASP A CA 1
ATOM 1446 C C . ASP A 1 183 ? 10.673 4.042 15.188 1.00 98.75 183 ASP A C 1
ATOM 1448 O O . ASP A 1 183 ? 10.155 4.159 16.302 1.00 98.75 183 ASP A O 1
ATOM 1452 N N . TYR A 1 184 ? 10.088 4.502 14.076 1.00 98.75 184 TYR A N 1
ATOM 1453 C CA . TYR A 1 184 ? 8.736 5.050 14.063 1.00 98.75 184 TYR A CA 1
ATOM 1454 C C . TYR A 1 184 ? 7.695 3.947 14.291 1.00 98.75 184 TYR A C 1
ATOM 1456 O O . TYR A 1 184 ? 6.906 4.058 15.228 1.00 98.75 184 TYR A O 1
ATOM 1464 N N . VAL A 1 185 ? 7.723 2.855 13.520 1.00 98.44 185 VAL A N 1
ATOM 1465 C CA . VAL A 1 185 ? 6.775 1.729 13.664 1.00 98.44 185 VAL A CA 1
ATOM 1466 C C . VAL A 1 185 ? 6.785 1.157 15.087 1.00 98.44 185 VAL A C 1
ATOM 1468 O O . VAL A 1 185 ? 5.732 1.000 15.697 1.00 98.44 185 VAL A O 1
ATOM 1471 N N . ASN A 1 186 ? 7.963 0.935 15.675 1.00 98.12 186 ASN A N 1
ATOM 1472 C CA . ASN A 1 186 ? 8.106 0.375 17.025 1.00 98.12 186 ASN A CA 1
ATOM 1473 C C . ASN A 1 186 ? 7.490 1.254 18.130 1.00 98.12 186 ASN A C 1
ATOM 1475 O O . ASN A 1 186 ? 7.141 0.748 19.197 1.00 98.12 186 ASN A O 1
ATOM 1479 N N . LYS A 1 187 ? 7.351 2.566 17.898 1.00 98.06 187 LYS A N 1
ATOM 1480 C CA . LYS A 1 187 ? 6.703 3.498 18.838 1.00 98.06 187 LYS A CA 1
ATOM 1481 C C . LYS A 1 187 ? 5.174 3.507 18.715 1.00 98.06 187 LYS A C 1
ATOM 1483 O O . LYS A 1 187 ? 4.510 4.041 19.601 1.00 98.06 187 LYS A O 1
ATOM 1488 N N . HIS A 1 188 ? 4.613 2.898 17.669 1.00 97.88 188 HIS A N 1
ATOM 1489 C CA . HIS A 1 188 ? 3.202 2.999 17.300 1.00 97.88 188 HIS A CA 1
ATOM 1490 C C . HIS A 1 188 ? 2.550 1.615 17.198 1.00 97.88 188 HIS A C 1
ATOM 1492 O O . HIS A 1 188 ? 2.583 0.954 16.165 1.00 97.88 188 HIS A O 1
ATOM 1498 N N . LYS A 1 189 ? 1.887 1.180 18.278 1.00 95.56 189 LYS A N 1
ATOM 1499 C CA . LYS A 1 189 ? 1.211 -0.134 18.348 1.00 95.56 189 LYS A CA 1
ATOM 1500 C C . LYS A 1 189 ? 0.067 -0.312 17.344 1.00 95.56 189 LYS A C 1
ATOM 1502 O O . LYS A 1 189 ? -0.332 -1.434 17.055 1.00 95.56 189 LYS A O 1
ATOM 1507 N N . ASN A 1 190 ? -0.478 0.790 16.835 1.00 97.06 190 ASN A N 1
ATOM 1508 C CA . ASN A 1 190 ? -1.550 0.797 15.846 1.00 97.06 190 ASN A CA 1
ATOM 1509 C C . ASN A 1 190 ? -1.047 0.516 14.413 1.00 97.06 190 ASN A C 1
ATOM 1511 O O . ASN A 1 190 ? -1.851 0.530 13.482 1.00 97.06 190 ASN A O 1
ATOM 1515 N N . LEU A 1 191 ? 0.247 0.251 14.220 1.00 98.62 191 LEU A N 1
ATOM 1516 C CA . LEU A 1 191 ? 0.846 -0.077 12.929 1.00 98.62 191 LEU A CA 1
ATOM 1517 C C . LEU A 1 191 ? 1.369 -1.515 12.922 1.00 98.62 191 LEU A C 1
ATOM 1519 O O . LEU A 1 191 ? 1.839 -2.032 13.933 1.00 98.62 191 LEU A O 1
ATOM 1523 N N . THR A 1 192 ? 1.329 -2.150 11.755 1.00 98.69 192 THR A N 1
ATOM 1524 C CA . THR A 1 192 ? 2.118 -3.358 11.459 1.00 98.69 192 THR A CA 1
ATOM 1525 C C . THR A 1 192 ? 2.795 -3.219 10.112 1.00 98.69 192 THR A C 1
ATOM 1527 O O . THR A 1 192 ? 2.391 -2.392 9.295 1.00 98.69 192 THR A O 1
ATOM 1530 N N . VAL A 1 193 ? 3.815 -4.044 9.898 1.00 98.88 193 VAL A N 1
ATOM 1531 C CA . VAL A 1 193 ? 4.560 -4.096 8.647 1.00 98.88 193 VAL A CA 1
ATOM 1532 C C . VAL A 1 193 ? 4.781 -5.532 8.197 1.00 98.88 193 VAL A C 1
ATOM 1534 O O . VAL A 1 193 ? 4.890 -6.432 9.033 1.00 98.88 193 VAL A O 1
ATOM 1537 N N . ASP A 1 194 ? 4.923 -5.720 6.892 1.00 98.81 194 ASP A N 1
ATOM 1538 C CA . ASP A 1 194 ? 5.722 -6.799 6.317 1.00 98.81 194 ASP A CA 1
ATOM 1539 C C . ASP A 1 194 ? 6.918 -6.201 5.546 1.00 98.81 194 ASP A C 1
ATOM 1541 O O . ASP A 1 194 ? 6.971 -4.997 5.263 1.00 98.81 194 ASP A O 1
ATOM 1545 N N . THR A 1 195 ? 7.946 -7.012 5.304 1.00 98.06 195 THR A N 1
ATOM 1546 C CA . THR A 1 195 ? 9.263 -6.523 4.876 1.00 98.06 195 THR A CA 1
ATOM 1547 C C . THR A 1 195 ? 9.455 -6.504 3.366 1.00 98.06 195 THR A C 1
ATOM 1549 O O . THR A 1 195 ? 10.018 -5.534 2.873 1.00 98.06 195 THR A O 1
ATOM 1552 N N . GLY A 1 196 ? 9.000 -7.522 2.626 1.00 98.12 196 GLY A N 1
ATOM 1553 C CA . GLY A 1 196 ? 9.276 -7.650 1.187 1.00 98.12 196 GLY A CA 1
ATOM 1554 C C . GLY A 1 196 ? 10.761 -7.895 0.888 1.00 98.12 196 GLY A C 1
ATOM 1555 O O . GLY A 1 196 ? 11.404 -7.101 0.213 1.00 98.12 196 GLY A O 1
ATOM 1556 N N . ASN A 1 197 ? 11.344 -8.954 1.454 1.00 98.38 197 ASN A N 1
ATOM 1557 C CA . ASN A 1 197 ? 12.778 -9.232 1.325 1.00 98.38 197 ASN A CA 1
ATOM 1558 C C . ASN A 1 197 ? 13.191 -9.573 -0.116 1.00 98.38 197 ASN A C 1
ATOM 1560 O O . ASN A 1 197 ? 12.634 -10.483 -0.725 1.00 98.38 197 ASN A O 1
ATOM 1564 N N . VAL A 1 198 ? 14.253 -8.924 -0.600 1.00 98.31 198 VAL A N 1
ATOM 1565 C CA . VAL A 1 198 ? 14.933 -9.289 -1.851 1.00 98.31 198 VAL A CA 1
ATOM 1566 C C . VAL A 1 198 ? 15.687 -10.608 -1.668 1.00 98.31 198 VAL A C 1
ATOM 1568 O O . VAL A 1 198 ? 16.539 -10.716 -0.786 1.00 98.31 198 VAL A O 1
ATOM 1571 N N . THR A 1 199 ? 15.394 -11.600 -2.510 1.00 98.50 199 THR A N 1
ATOM 1572 C CA . THR A 1 199 ? 15.996 -12.946 -2.442 1.00 98.50 199 THR A CA 1
ATOM 1573 C C . THR A 1 199 ? 17.300 -13.089 -3.230 1.00 98.50 199 THR A C 1
ATOM 1575 O O . THR A 1 199 ? 18.005 -14.074 -3.043 1.00 98.50 199 THR A O 1
ATOM 1578 N N . LEU A 1 200 ? 17.669 -12.062 -4.010 1.00 98.31 200 LEU A N 1
ATOM 1579 C CA . LEU A 1 200 ? 18.844 -12.013 -4.897 1.00 98.31 200 LEU A CA 1
ATOM 1580 C C . LEU A 1 200 ? 18.748 -12.946 -6.118 1.00 98.31 200 LEU A C 1
ATOM 1582 O O . LEU A 1 200 ? 19.751 -13.514 -6.545 1.00 98.31 200 LEU A O 1
ATOM 1586 N N . ASP A 1 201 ? 17.555 -13.046 -6.702 1.00 98.50 201 ASP A N 1
ATOM 1587 C CA . ASP A 1 201 ? 17.272 -13.844 -7.898 1.00 98.50 201 ASP A CA 1
ATOM 1588 C C . ASP A 1 201 ? 16.829 -12.977 -9.084 1.00 98.50 201 ASP A C 1
ATOM 1590 O O . ASP A 1 201 ? 16.380 -11.838 -8.924 1.00 98.50 201 ASP A O 1
ATOM 1594 N N . GLU A 1 202 ? 16.889 -13.552 -10.285 1.00 98.50 202 GLU A N 1
ATOM 1595 C CA . GLU A 1 202 ? 16.088 -13.072 -11.410 1.00 98.50 202 GLU A CA 1
ATOM 1596 C C . GLU A 1 202 ? 14.609 -13.378 -11.128 1.00 98.50 202 GLU A C 1
ATOM 1598 O O . GLU A 1 202 ? 14.239 -14.519 -10.853 1.00 98.50 202 GLU A O 1
ATOM 1603 N N . THR A 1 203 ? 13.759 -12.352 -11.163 1.00 98.50 203 THR A N 1
ATOM 1604 C CA . THR A 1 203 ? 12.335 -12.459 -10.816 1.00 98.50 203 THR A CA 1
ATOM 1605 C C . THR A 1 203 ? 11.479 -11.527 -11.680 1.00 98.50 203 THR A C 1
ATOM 1607 O O . THR A 1 203 ? 11.988 -10.846 -12.567 1.00 98.50 203 THR A O 1
ATOM 1610 N N . THR A 1 204 ? 10.166 -11.511 -11.448 1.00 98.69 204 THR A N 1
ATOM 1611 C CA . THR A 1 204 ? 9.193 -10.650 -12.138 1.00 98.69 204 THR A CA 1
ATOM 1612 C C . THR A 1 204 ? 8.524 -9.704 -11.144 1.00 98.69 204 THR A C 1
ATOM 1614 O O . THR A 1 204 ? 8.031 -10.150 -10.109 1.00 98.69 204 THR A O 1
ATOM 1617 N N . THR A 1 205 ? 8.486 -8.410 -11.464 1.00 98.56 205 THR A N 1
ATOM 1618 C CA . THR A 1 205 ? 7.688 -7.417 -10.736 1.00 98.56 205 THR A CA 1
ATOM 1619 C C . THR A 1 205 ? 6.264 -7.392 -11.290 1.00 98.56 205 THR A C 1
ATOM 1621 O O . THR A 1 205 ? 6.044 -7.539 -12.493 1.00 98.56 205 THR A O 1
ATOM 1624 N N . MET A 1 206 ? 5.283 -7.319 -10.392 1.00 98.62 206 MET A N 1
ATOM 1625 C CA . MET A 1 206 ? 3.869 -7.199 -10.733 1.00 98.62 206 MET A CA 1
ATOM 1626 C C . MET A 1 206 ? 3.149 -6.445 -9.613 1.00 98.62 206 MET A C 1
ATOM 1628 O O . MET A 1 206 ? 3.185 -6.851 -8.451 1.00 98.62 206 MET A O 1
ATOM 1632 N N . THR A 1 207 ? 2.513 -5.321 -9.940 1.00 98.62 207 THR A N 1
ATOM 1633 C CA . THR A 1 207 ? 1.814 -4.479 -8.961 1.00 98.62 207 THR A CA 1
ATOM 1634 C C . THR A 1 207 ? 0.685 -3.675 -9.604 1.00 98.62 207 THR A C 1
ATOM 1636 O O . THR A 1 207 ? 0.644 -3.480 -10.815 1.00 98.62 207 THR A O 1
ATOM 1639 N N . ALA A 1 208 ? -0.231 -3.165 -8.777 1.00 98.50 208 ALA A N 1
ATOM 1640 C CA . ALA A 1 208 ? -1.215 -2.162 -9.187 1.00 98.50 208 ALA A CA 1
ATOM 1641 C C . ALA A 1 208 ? -0.621 -0.734 -9.281 1.00 98.50 208 ALA A C 1
ATOM 1643 O O . ALA A 1 208 ? -1.342 0.223 -9.571 1.00 98.50 208 ALA A O 1
ATOM 1644 N N . ASP A 1 209 ? 0.680 -0.571 -9.025 1.00 98.69 209 ASP A N 1
ATOM 1645 C CA . ASP A 1 209 ? 1.430 0.676 -9.204 1.00 98.69 209 ASP A CA 1
ATOM 1646 C C . ASP A 1 209 ? 1.990 0.794 -10.636 1.00 98.69 209 ASP A C 1
ATOM 1648 O O . ASP A 1 209 ? 3.184 0.639 -10.890 1.00 98.69 209 ASP A O 1
ATOM 1652 N N . GLY A 1 210 ? 1.094 1.056 -11.592 1.00 98.31 210 GLY A N 1
ATOM 1653 C CA . GLY A 1 210 ? 1.432 1.227 -13.011 1.00 98.31 210 GLY A CA 1
ATOM 1654 C C . GLY A 1 210 ? 2.580 2.208 -13.322 1.00 98.31 210 GLY A C 1
ATOM 1655 O O . GLY A 1 210 ? 3.465 1.835 -14.095 1.00 98.31 210 GLY A O 1
ATOM 1656 N N . PRO A 1 211 ? 2.635 3.429 -12.743 1.00 98.31 211 PRO A N 1
ATOM 1657 C CA . PRO A 1 211 ? 3.717 4.364 -13.055 1.00 98.31 211 PRO A CA 1
ATOM 1658 C C . PRO A 1 211 ? 5.079 3.882 -12.534 1.00 98.31 211 PRO A C 1
ATOM 1660 O O . PRO A 1 211 ? 6.103 4.194 -13.144 1.00 98.31 211 PRO A O 1
ATOM 1663 N N . PHE A 1 212 ? 5.116 3.114 -11.437 1.00 98.12 212 PHE A N 1
ATOM 1664 C CA . PHE A 1 212 ? 6.356 2.501 -10.958 1.00 98.12 212 PHE A CA 1
ATOM 1665 C C . PHE A 1 212 ? 6.885 1.451 -11.943 1.00 98.12 212 PHE A C 1
ATOM 1667 O O . PHE A 1 212 ? 8.061 1.497 -12.298 1.00 98.12 212 PHE A O 1
ATOM 1674 N N .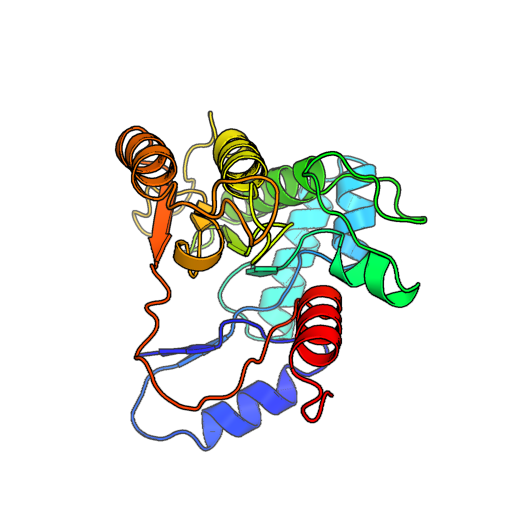 GLU A 1 213 ? 6.029 0.551 -12.434 1.00 98.50 213 GLU A N 1
ATOM 1675 C CA . GLU A 1 213 ? 6.452 -0.470 -13.407 1.00 98.50 213 GLU A CA 1
ATOM 1676 C C . GLU A 1 213 ? 6.926 0.166 -14.724 1.00 98.50 213 GLU A C 1
ATOM 1678 O O . GLU A 1 213 ? 7.942 -0.250 -15.285 1.00 98.50 213 GLU A O 1
ATOM 1683 N N . HIS A 1 214 ? 6.269 1.246 -15.172 1.00 97.88 214 HIS A N 1
ATOM 1684 C CA . HIS A 1 214 ? 6.740 2.011 -16.328 1.00 97.88 214 HIS A CA 1
ATOM 1685 C C . HIS A 1 214 ? 8.120 2.646 -16.080 1.00 97.88 214 HIS A C 1
ATOM 1687 O O . HIS A 1 214 ? 9.000 2.597 -16.934 1.00 97.88 214 HIS A O 1
ATOM 1693 N N . HIS A 1 215 ? 8.353 3.231 -14.901 1.00 96.00 215 HIS A N 1
ATOM 1694 C CA . HIS A 1 215 ? 9.684 3.731 -14.545 1.00 96.00 215 HIS A CA 1
ATOM 1695 C C . HIS A 1 215 ? 10.722 2.600 -14.590 1.00 96.00 215 HIS A C 1
ATOM 1697 O O . HIS A 1 215 ? 11.813 2.777 -15.129 1.00 96.00 215 HIS A O 1
ATOM 1703 N N . LEU A 1 216 ? 10.396 1.428 -14.042 1.00 97.62 216 LEU A N 1
ATOM 1704 C CA . LEU A 1 216 ? 11.326 0.306 -13.955 1.00 97.62 216 LEU A CA 1
ATOM 1705 C C . LEU A 1 216 ? 11.762 -0.202 -15.338 1.00 97.62 216 LEU A C 1
ATOM 1707 O O . LEU A 1 216 ? 12.949 -0.478 -15.535 1.00 97.62 216 LEU A O 1
ATOM 1711 N N . THR A 1 217 ? 10.845 -0.263 -16.311 1.00 97.12 217 THR A N 1
ATOM 1712 C CA . THR A 1 217 ? 11.203 -0.619 -17.694 1.00 97.12 217 THR A CA 1
ATOM 1713 C C . THR A 1 217 ? 12.067 0.440 -18.376 1.00 97.12 217 THR A C 1
ATOM 1715 O O . THR A 1 217 ? 12.913 0.094 -19.197 1.00 97.12 217 THR A O 1
ATOM 1718 N N . GLU A 1 218 ? 11.925 1.718 -18.029 1.00 96.44 218 GLU A N 1
ATOM 1719 C CA . GLU A 1 218 ? 12.817 2.769 -18.538 1.00 96.44 218 GLU A CA 1
ATOM 1720 C C . GLU A 1 218 ? 14.234 2.668 -17.948 1.00 96.44 218 GLU A C 1
ATOM 1722 O O . GLU A 1 218 ? 15.188 3.143 -18.560 1.00 96.44 218 GLU A O 1
ATOM 1727 N N . LEU A 1 219 ? 14.405 2.012 -16.792 1.00 96.38 219 LEU A N 1
ATOM 1728 C CA . LEU A 1 219 ? 15.723 1.764 -16.195 1.00 96.38 219 LEU A CA 1
ATOM 1729 C C . LEU A 1 219 ? 16.425 0.528 -16.767 1.00 96.38 219 LEU A C 1
ATOM 1731 O O . LEU A 1 219 ? 17.641 0.551 -16.955 1.00 96.38 219 LEU A O 1
ATOM 1735 N N . ASN A 1 220 ? 15.695 -0.572 -16.971 1.00 97.50 220 ASN A N 1
ATOM 1736 C CA . ASN A 1 220 ? 16.291 -1.866 -17.328 1.00 97.50 220 ASN A CA 1
ATOM 1737 C C . ASN A 1 220 ? 16.040 -2.304 -18.782 1.00 97.50 220 ASN A C 1
ATOM 1739 O O . ASN A 1 220 ? 16.693 -3.237 -19.249 1.00 97.50 220 ASN A O 1
ATOM 1743 N N . HIS A 1 221 ? 15.124 -1.636 -19.490 1.00 97.06 221 HIS A N 1
ATOM 1744 C CA . HIS A 1 221 ? 14.736 -1.899 -20.879 1.00 97.06 221 HIS A CA 1
ATOM 1745 C C . HIS A 1 221 ? 14.264 -3.335 -21.164 1.00 97.06 221 HIS A C 1
ATOM 1747 O O . HIS A 1 221 ? 14.408 -3.838 -22.282 1.00 97.06 221 HIS A O 1
ATOM 1753 N N . LEU A 1 222 ? 13.708 -4.012 -20.158 1.00 98.44 222 LEU A N 1
ATOM 1754 C CA . LEU A 1 222 ? 13.063 -5.312 -20.321 1.00 98.44 222 LEU A CA 1
ATOM 1755 C C . LEU A 1 222 ? 11.602 -5.148 -20.772 1.00 98.44 222 LEU A C 1
ATOM 1757 O O . LEU A 1 222 ? 11.099 -4.047 -20.954 1.00 98.44 222 LEU A O 1
ATOM 1761 N N . LYS A 1 223 ? 10.913 -6.264 -21.020 1.00 98.19 223 LYS A N 1
ATOM 1762 C CA . LYS A 1 223 ? 9.495 -6.253 -21.417 1.00 98.19 223 LYS A CA 1
ATOM 1763 C C . LYS A 1 223 ? 8.607 -5.670 -20.303 1.00 98.19 223 LYS A C 1
ATOM 1765 O O . LYS A 1 223 ? 8.806 -6.000 -19.137 1.00 98.19 223 LYS A O 1
ATOM 1770 N N . TRP A 1 224 ? 7.586 -4.907 -20.690 1.00 98.19 224 TRP A N 1
ATOM 1771 C CA . TRP A 1 224 ? 6.596 -4.290 -19.799 1.00 98.19 224 TRP A CA 1
ATOM 1772 C C . TRP A 1 224 ? 5.166 -4.542 -20.303 1.00 98.19 224 TRP A C 1
ATOM 1774 O O . TRP A 1 224 ? 4.962 -4.703 -21.512 1.00 98.19 224 TRP A O 1
ATOM 1784 N N . ALA A 1 225 ? 4.206 -4.620 -19.377 1.00 95.00 225 ALA A N 1
ATOM 1785 C CA . ALA A 1 225 ? 2.783 -4.861 -19.614 1.00 95.00 225 ALA A CA 1
ATOM 1786 C C . ALA A 1 225 ? 1.919 -4.040 -18.647 1.00 95.00 225 ALA A C 1
ATOM 1788 O O . ALA A 1 225 ? 2.396 -3.772 -17.520 1.00 95.00 225 ALA A O 1
#

Sequence (225 aa):
TAMEAAMPPLFSRHVHEEIRDTPIIDEGAFPVFGNNWFVMEYLKNREIENTAAYCAWLLRATKGFAIKVVNPGGTEAWAWGLNCLSVNDPVPYFDITPAEIVKGLIEANEYLGLPHSMHIHPNNLGNPGNYTTTLDTLKIAEGFKAKNKFGREQVMHLTHTQFHSYGGDNWGNFESKAKEVMDYVNKHKNLTVDTGNVTLDETTTMTADGPFEHHLTELNHLKWA

Foldseek 3Di:
DDEAQEDALVCLVVVVVVVVVDPDDDYFYEYEDLADPQLLQCLVVVNLVSNLVVVVVSCVSSVHQAYEHAQRLQLQLVVVPGGDQAQADARPPSRDGVLSSLLSRLSSCQVNQGLDAHEDDYHNFQFAQLLVRVLVSVCSCPPDARRHPNPQGARYEYEQCQRRQWHDHHPVPIDGRPVVNVVSVVVDSNYHYDHNDDPPDDDDDDDSNVSVQVVVCVVVVDDDD

Radius of gyration: 17.12 Å; chains: 1; bounding box: 46×44×40 Å

Secondary structure (DSSP, 8-state):
-EEEEEE-GGGHHHHHHHHHTS-SS-EEEEEB-TT-HHHHHHHHTT-HHHHHHHHHHHHHHHT--S-EEESTTHHHHHTTT----STTPPPTTT---HHHHHHHHHHHHHHHT-SSPEEEE-SSTT-TTTHHHHHHHHHTTTT-----SS----SEEE-SGGGG-B-SSSGGG--B-HHHHHHHHHH-TTEEE------SS------S-HHHHHHHHHHH-----

pLDDT: mean 98.37, std 0.73, range [95.0, 98.94]